Protein AF-H3SMR7-F1 (afdb_monomer)

Solvent-accessible surface area (backbone atoms only — not comparable to full-atom values): 9898 Å² total; per-residue (Å²): 108,68,66,59,52,53,49,53,48,52,74,76,50,45,64,66,58,48,49,61,43,46,57,54,53,49,50,60,27,49,50,46,23,49,76,34,41,33,72,47,29,76,75,45,22,66,63,56,47,70,74,44,54,75,68,56,31,67,68,45,47,66,66,47,67,41,47,44,67,51,49,48,55,50,52,51,54,53,48,53,50,48,46,50,25,38,49,36,28,71,77,69,66,45,43,68,64,34,51,28,51,48,50,49,55,44,56,48,35,56,52,26,52,50,48,16,65,73,68,74,44,89,34,52,30,33,65,41,22,64,72,45,44,44,59,50,42,54,48,43,54,52,44,33,46,74,71,62,76,44,61,78,76,50,56,60,55,34,50,56,49,40,66,62,46,51,61,54,52,51,51,51,50,53,54,52,52,53,54,57,69,58,73,79,111

Nearest PDB structures (foldseek):
  6e9n-assembly2_B  TM=3.191E-01  e=2.925E+00  Escherichia coli
  1i49-assembly1_B  TM=2.244E-01  e=8.988E+00  Homo sapiens

pLDDT: mean 90.14, std 9.61, range [47.88, 98.56]

InterPro domains:
  IPR025671 Protein of unknown function with HXXEE motif [PF13787] (20-139)

Radius of gyration: 17.81 Å; Cα contacts (8 Å, |Δi|>4): 140; chains: 1; bounding box: 51×35×41 Å

Mean predicted aligned error: 5.05 Å

Foldseek 3Di:
DVCVVLVVCCVVQALLNLLVCQLVLLVVLLVLCLVCVQVVLVVCLVVVLVPDDPVVNVLCVLVSNDHSVLSVVLSVVLSVQSVVQSCCCNVPVNNLSNLLSLLVLLVVLVVQVVVCVVRVHRRRSNVSSVVPSNVSSVSSVVNCVVVVSDDPVVNVVSVVVNVVVVSVSSVVSSVVSVVVVVVVD

Organism: NCBI:txid1131935

Sequence (185 aa):
MIDAVTGWIAAHLDAVSVMWLFPIVFMFHDFEEILYVEPWLRRHGDRILGQMSPVARRFAASSLKMTTRDFAGDVFWVFLVVVTATLAAVLFSWYDLYLILLLIFFLHVFTHIGMSVYTRSLAPGVITAVLLVLPYSGYAFFRLFADRVIAPERLLWDGLAAIVLLPAIFLLMSRWRSQFRTAGK

Secondary structure (DSSP, 8-state):
-HHHHHHHHHHHS-HHHHHHHHHHHHHHHHHHHHHHHHHHHHHHHHHHHHHS-HHHHHHHHHHHT--HHHHHHHHHHHHHHHHHHHHHHHHH---HHHHHHHHHHHHHHHHHHHHHHHHTS--TTHHHIIIIIHHHHHHHHHHHHHTTSS-TTHHHHHHHHHHHHHHHHHHHHHHHHHHHHHHT-

Structure (mmCIF, N/CA/C/O backbone):
data_AF-H3SMR7-F1
#
_entry.id   AF-H3SMR7-F1
#
loop_
_atom_site.group_PDB
_atom_site.id
_atom_site.type_symbol
_atom_site.label_atom_id
_atom_site.label_alt_id
_atom_site.label_comp_id
_atom_site.label_asym_id
_atom_site.label_entity_id
_atom_site.label_seq_id
_atom_site.pdbx_PDB_ins_code
_atom_site.Cartn_x
_atom_site.Cartn_y
_atom_site.Cartn_z
_atom_site.occupancy
_atom_site.B_iso_or_equiv
_atom_site.auth_seq_id
_atom_site.auth_comp_id
_atom_site.auth_asym_id
_atom_site.auth_atom_id
_atom_site.pdbx_PDB_model_num
ATOM 1 N N . MET A 1 1 ? 24.223 15.874 -8.521 1.00 56.19 1 MET A N 1
ATOM 2 C CA . MET A 1 1 ? 24.075 15.040 -7.302 1.00 56.19 1 MET A CA 1
ATOM 3 C C . MET A 1 1 ? 22.868 14.113 -7.410 1.00 56.19 1 MET A C 1
ATOM 5 O O . MET A 1 1 ? 23.050 12.918 -7.236 1.00 56.19 1 MET A O 1
ATOM 9 N N . ILE A 1 2 ? 21.680 14.619 -7.774 1.00 59.47 2 ILE A N 1
ATOM 10 C CA . ILE A 1 2 ? 20.477 13.795 -8.018 1.00 59.47 2 ILE A CA 1
ATOM 11 C C . ILE A 1 2 ? 20.704 12.763 -9.140 1.00 59.47 2 ILE A C 1
ATOM 13 O O . ILE A 1 2 ? 20.393 11.593 -8.941 1.00 59.47 2 ILE A O 1
ATOM 17 N N . ASP A 1 3 ? 21.354 13.142 -10.245 1.00 65.38 3 ASP A N 1
ATOM 18 C CA . ASP A 1 3 ? 21.661 12.215 -11.356 1.00 65.38 3 ASP A CA 1
ATOM 19 C C . ASP A 1 3 ? 22.676 11.126 -10.979 1.00 65.38 3 ASP A C 1
ATOM 21 O O . ASP A 1 3 ? 22.610 10.002 -11.464 1.00 65.38 3 ASP A O 1
ATOM 25 N N . ALA A 1 4 ? 23.599 11.433 -10.062 1.00 68.69 4 ALA A N 1
ATOM 26 C CA . ALA A 1 4 ? 24.578 10.464 -9.573 1.00 68.69 4 ALA A CA 1
ATOM 27 C C . ALA A 1 4 ? 23.926 9.429 -8.642 1.00 68.69 4 ALA A C 1
ATOM 29 O O . ALA A 1 4 ? 24.226 8.243 -8.732 1.00 68.69 4 ALA A O 1
ATOM 30 N N . VAL A 1 5 ? 23.006 9.867 -7.774 1.00 65.56 5 VAL A N 1
ATOM 31 C CA . VAL A 1 5 ? 22.268 8.978 -6.863 1.00 65.56 5 VAL A CA 1
ATOM 32 C C . VAL A 1 5 ? 21.261 8.125 -7.633 1.00 65.56 5 VAL A C 1
ATOM 34 O O . VAL A 1 5 ? 21.254 6.908 -7.486 1.00 65.56 5 VAL A O 1
ATOM 37 N N . THR A 1 6 ? 20.444 8.733 -8.496 1.00 70.25 6 THR A N 1
ATOM 38 C CA . THR A 1 6 ? 19.468 7.994 -9.317 1.00 70.25 6 THR A CA 1
ATOM 39 C C . THR A 1 6 ? 20.152 7.050 -10.304 1.00 70.25 6 THR A C 1
ATOM 41 O O . THR A 1 6 ? 19.704 5.915 -10.450 1.00 70.25 6 THR A O 1
ATOM 44 N N . GLY A 1 7 ? 21.279 7.461 -10.897 1.00 73.81 7 GLY A N 1
ATOM 45 C CA . GLY A 1 7 ? 22.110 6.610 -11.747 1.00 73.81 7 GLY A CA 1
ATOM 46 C C . GLY A 1 7 ? 22.729 5.426 -10.999 1.00 73.81 7 GLY A C 1
ATOM 47 O O . GLY A 1 7 ? 22.695 4.307 -11.505 1.00 73.81 7 GLY A O 1
ATOM 48 N N . TRP A 1 8 ? 23.231 5.631 -9.774 1.00 81.69 8 TRP A N 1
ATOM 49 C CA . TRP A 1 8 ? 23.768 4.538 -8.956 1.00 81.69 8 TRP A CA 1
ATOM 50 C C . TRP A 1 8 ? 22.686 3.528 -8.561 1.00 81.69 8 TRP A C 1
ATOM 52 O O . TRP A 1 8 ? 22.905 2.327 -8.707 1.00 81.69 8 TRP A O 1
ATOM 62 N N . ILE A 1 9 ? 21.514 3.993 -8.112 1.00 78.19 9 ILE A N 1
ATOM 63 C CA . ILE A 1 9 ? 20.405 3.099 -7.742 1.00 78.19 9 ILE A CA 1
ATOM 64 C C . ILE A 1 9 ? 19.924 2.338 -8.980 1.00 78.19 9 ILE A C 1
ATOM 66 O O . ILE A 1 9 ? 19.806 1.121 -8.926 1.00 78.19 9 ILE A O 1
ATOM 70 N N . ALA A 1 10 ? 19.724 3.013 -10.117 1.00 75.50 10 ALA A N 1
ATOM 71 C CA . ALA A 1 10 ? 19.322 2.351 -11.359 1.00 75.50 10 ALA A CA 1
ATOM 72 C C . ALA A 1 10 ? 20.332 1.283 -11.813 1.00 75.50 10 ALA A C 1
ATOM 74 O O . ALA A 1 10 ? 19.927 0.233 -12.307 1.00 75.50 10 ALA A O 1
ATOM 75 N N . ALA A 1 11 ? 21.632 1.506 -11.603 1.00 80.50 11 ALA A N 1
ATOM 76 C CA . ALA A 1 11 ? 22.667 0.530 -11.937 1.00 80.50 11 ALA A CA 1
ATOM 77 C C . ALA A 1 11 ? 22.636 -0.740 -11.063 1.00 80.50 11 ALA A C 1
ATOM 79 O O . ALA A 1 11 ? 23.118 -1.778 -11.507 1.00 80.50 11 ALA A O 1
ATOM 80 N N . HIS A 1 12 ? 22.077 -0.675 -9.850 1.00 85.19 12 HIS A N 1
ATOM 81 C CA . HIS A 1 12 ? 22.062 -1.791 -8.890 1.00 85.19 12 HIS A CA 1
ATOM 82 C C . HIS A 1 12 ? 20.659 -2.337 -8.597 1.00 85.19 12 HIS A C 1
ATOM 84 O O . HIS A 1 12 ? 20.526 -3.340 -7.900 1.00 85.19 12 HIS A O 1
ATOM 90 N N . LEU A 1 13 ? 19.616 -1.679 -9.102 1.00 88.62 13 LEU A N 1
ATOM 91 C CA . LEU A 1 13 ? 18.220 -2.011 -8.855 1.00 88.62 13 LEU A CA 1
ATOM 92 C C . LEU A 1 13 ? 17.464 -1.965 -10.190 1.00 88.62 13 LEU A C 1
ATOM 94 O O . LEU A 1 13 ? 16.893 -0.956 -10.611 1.00 88.62 13 LEU A O 1
ATOM 98 N N . ASP A 1 14 ? 17.553 -3.073 -10.918 1.00 89.38 14 ASP A N 1
ATOM 99 C CA . ASP A 1 14 ? 16.896 -3.270 -12.206 1.00 89.38 14 ASP A CA 1
ATOM 100 C C . ASP A 1 14 ? 15.379 -3.484 -12.051 1.00 89.38 14 ASP A C 1
ATOM 102 O O . ASP A 1 14 ? 14.874 -3.734 -10.954 1.00 89.38 14 ASP A O 1
ATOM 106 N N . ALA A 1 15 ? 14.639 -3.392 -13.158 1.00 90.62 15 ALA A N 1
ATOM 107 C CA . ALA A 1 15 ? 13.184 -3.516 -13.154 1.00 90.62 15 ALA A CA 1
ATOM 108 C C . ALA A 1 15 ? 12.670 -4.827 -12.528 1.00 90.62 15 ALA A C 1
ATOM 110 O O . ALA A 1 15 ? 11.659 -4.798 -11.829 1.00 90.62 15 ALA A O 1
ATOM 111 N N . VAL A 1 16 ? 13.355 -5.961 -12.718 1.00 94.50 16 VAL A N 1
ATOM 112 C CA . VAL A 1 16 ? 12.928 -7.244 -12.136 1.00 94.50 16 VAL A CA 1
ATOM 113 C C . VAL A 1 16 ? 13.106 -7.221 -10.620 1.00 94.50 16 VAL A C 1
ATOM 115 O O . VAL A 1 16 ? 12.194 -7.609 -9.887 1.00 94.50 16 VAL A O 1
ATOM 118 N N . SER A 1 17 ? 14.236 -6.702 -10.136 1.00 95.19 17 SER A N 1
ATOM 119 C CA . SER A 1 17 ? 14.474 -6.508 -8.701 1.00 95.19 17 SER A CA 1
ATOM 120 C C . SER A 1 17 ? 13.431 -5.577 -8.069 1.00 95.19 17 SER A C 1
ATOM 122 O O . SER A 1 17 ? 12.894 -5.882 -7.003 1.00 95.19 17 SER A O 1
ATOM 124 N N . VAL A 1 18 ? 13.070 -4.477 -8.744 1.00 95.62 18 VAL A N 1
ATOM 125 C CA . VAL A 1 18 ? 11.985 -3.579 -8.302 1.00 95.62 18 VAL A CA 1
ATOM 126 C C . VAL A 1 18 ? 10.646 -4.312 -8.211 1.00 95.62 18 VAL A C 1
ATOM 128 O O . VAL A 1 18 ? 9.900 -4.101 -7.249 1.00 95.62 18 VAL A O 1
ATOM 131 N N . MET A 1 19 ? 10.319 -5.151 -9.199 1.00 97.00 19 MET A N 1
ATOM 132 C CA . MET A 1 19 ? 9.063 -5.903 -9.202 1.00 97.00 19 MET A CA 1
ATOM 133 C C . MET A 1 19 ? 8.976 -6.829 -7.989 1.00 97.00 19 MET A C 1
ATOM 135 O O . MET A 1 19 ? 7.962 -6.829 -7.293 1.00 97.00 19 MET A O 1
ATOM 139 N N . TRP A 1 20 ? 10.063 -7.533 -7.668 1.00 98.00 20 TRP A N 1
ATOM 140 C CA . TRP A 1 20 ? 10.136 -8.401 -6.491 1.00 98.00 20 TRP A CA 1
ATOM 141 C C . TRP A 1 20 ? 10.115 -7.664 -5.154 1.00 98.00 20 TRP A C 1
ATOM 143 O O . TRP A 1 20 ? 9.663 -8.228 -4.157 1.00 98.00 20 TRP A O 1
ATOM 153 N N . LEU A 1 21 ? 10.540 -6.401 -5.111 1.00 97.88 21 LEU A N 1
ATOM 154 C CA . LEU A 1 21 ? 10.393 -5.581 -3.910 1.00 97.88 21 LEU A CA 1
ATOM 155 C C . LEU A 1 21 ? 8.927 -5.278 -3.575 1.00 97.88 21 LEU A C 1
ATOM 157 O O . LEU A 1 21 ? 8.647 -4.987 -2.414 1.00 97.88 21 LEU A O 1
ATOM 161 N N . PHE A 1 22 ? 7.987 -5.393 -4.524 1.00 98.44 22 PHE A N 1
ATOM 162 C CA . PHE A 1 22 ? 6.575 -5.089 -4.270 1.00 98.44 22 PHE A CA 1
ATOM 163 C C . PHE A 1 22 ? 5.985 -5.935 -3.133 1.00 98.44 22 PHE A C 1
ATOM 165 O O . PHE A 1 22 ? 5.591 -5.353 -2.120 1.00 98.44 22 PHE A O 1
ATOM 172 N N . PRO A 1 23 ? 5.962 -7.283 -3.214 1.00 98.50 23 PRO A N 1
ATOM 173 C CA . PRO A 1 23 ? 5.438 -8.108 -2.128 1.00 98.50 23 PRO A CA 1
ATOM 174 C C . PRO A 1 23 ? 6.187 -7.898 -0.802 1.00 98.50 23 PRO A C 1
ATOM 176 O O . PRO A 1 23 ? 5.582 -7.998 0.262 1.00 98.50 23 PRO A O 1
ATOM 179 N N . ILE A 1 24 ? 7.484 -7.578 -0.844 1.00 98.50 24 ILE A N 1
ATOM 180 C CA . ILE A 1 24 ? 8.289 -7.347 0.363 1.00 98.50 24 ILE A CA 1
ATOM 181 C C . ILE A 1 24 ? 7.837 -6.062 1.068 1.00 98.50 24 ILE A C 1
ATOM 183 O O . ILE A 1 24 ? 7.515 -6.091 2.255 1.00 98.50 24 ILE A O 1
ATOM 187 N N . VAL A 1 25 ? 7.783 -4.942 0.341 1.00 98.44 25 VAL A N 1
ATOM 188 C CA . VAL A 1 25 ? 7.367 -3.640 0.887 1.00 98.44 25 VAL A CA 1
ATOM 189 C C . VAL A 1 25 ? 5.905 -3.672 1.321 1.00 98.44 25 VAL A C 1
ATOM 191 O O . VAL A 1 25 ? 5.589 -3.145 2.386 1.00 98.44 25 VAL A O 1
ATOM 194 N N . PHE A 1 26 ? 5.044 -4.336 0.543 1.00 98.56 26 PHE A N 1
ATOM 195 C CA . PHE A 1 26 ? 3.656 -4.607 0.913 1.00 98.56 26 PHE A CA 1
ATOM 196 C C . PHE A 1 26 ? 3.582 -5.261 2.294 1.00 98.56 26 PHE A C 1
ATOM 198 O O . PHE A 1 26 ? 2.969 -4.719 3.203 1.00 98.56 26 PHE A O 1
ATOM 205 N N . MET A 1 27 ? 4.300 -6.367 2.509 1.00 98.19 27 MET A N 1
ATOM 206 C CA . MET A 1 27 ? 4.201 -7.089 3.775 1.00 98.19 27 MET A CA 1
ATOM 207 C C . MET A 1 27 ? 4.728 -6.283 4.973 1.00 98.19 27 MET A C 1
ATOM 209 O O . MET A 1 27 ? 4.136 -6.328 6.046 1.00 98.19 27 MET A O 1
ATOM 213 N N . PHE A 1 28 ? 5.808 -5.508 4.813 1.00 98.12 28 PHE A N 1
ATOM 214 C CA . PHE A 1 28 ? 6.289 -4.630 5.889 1.00 98.12 28 PHE A CA 1
ATOM 215 C C . PHE A 1 28 ? 5.283 -3.537 6.262 1.00 98.12 28 PHE A C 1
ATOM 217 O O . PHE A 1 28 ? 5.148 -3.218 7.445 1.00 98.12 28 PHE A O 1
ATOM 224 N N . HIS A 1 29 ? 4.592 -2.970 5.274 1.00 98.31 29 HIS A N 1
ATOM 225 C CA . HIS A 1 29 ? 3.543 -1.986 5.504 1.00 98.31 29 HIS A CA 1
ATOM 226 C C . HIS A 1 29 ? 2.340 -2.607 6.222 1.00 98.31 29 HIS A C 1
ATOM 228 O O . HIS A 1 29 ? 1.960 -2.156 7.305 1.00 98.31 29 HIS A O 1
ATOM 234 N N . ASP A 1 30 ? 1.809 -3.703 5.683 1.00 97.81 30 ASP A N 1
ATOM 235 C CA . ASP A 1 30 ? 0.643 -4.375 6.245 1.00 97.81 30 ASP A CA 1
ATOM 236 C C . ASP A 1 30 ? 0.937 -4.995 7.622 1.00 97.81 30 ASP A C 1
ATOM 238 O O . ASP A 1 30 ? 0.036 -5.102 8.452 1.00 97.81 30 ASP A O 1
ATOM 242 N N . PHE A 1 31 ? 2.190 -5.347 7.943 1.00 97.62 31 PHE A N 1
ATOM 243 C CA . PHE A 1 31 ? 2.565 -5.725 9.310 1.00 97.62 31 PHE A CA 1
ATOM 244 C C . PHE A 1 31 ? 2.352 -4.588 10.312 1.00 97.62 31 PHE A C 1
ATOM 246 O O . PHE A 1 31 ? 1.832 -4.841 11.400 1.00 97.62 31 PHE A O 1
ATOM 253 N N . GLU A 1 32 ? 2.712 -3.346 9.971 1.00 97.44 32 GLU A N 1
ATOM 254 C CA . GLU A 1 32 ? 2.386 -2.195 10.821 1.00 97.44 32 GLU A CA 1
ATOM 255 C C . GLU A 1 32 ? 0.865 -2.086 10.996 1.00 97.44 32 GLU A C 1
ATOM 257 O O . GLU A 1 32 ? 0.375 -1.939 12.118 1.00 97.44 32 GLU A O 1
ATOM 262 N N . GLU A 1 33 ? 0.099 -2.208 9.912 1.00 97.19 33 GLU A N 1
ATOM 263 C CA . GLU A 1 33 ? -1.359 -2.138 9.986 1.00 97.19 33 GLU A CA 1
ATOM 264 C C . GLU A 1 33 ? -1.958 -3.253 10.855 1.00 97.19 33 GLU A C 1
ATOM 266 O O . GLU A 1 33 ? -2.741 -2.954 11.755 1.00 97.19 33 GLU A O 1
ATOM 271 N N . ILE A 1 34 ? -1.552 -4.516 10.672 1.00 97.38 34 ILE A N 1
ATOM 272 C CA . ILE A 1 34 ? -2.029 -5.674 11.451 1.00 97.38 34 ILE A CA 1
ATOM 273 C C . ILE A 1 34 ? -1.866 -5.426 12.956 1.00 97.38 34 ILE A C 1
ATOM 275 O O . ILE A 1 34 ? -2.773 -5.733 13.739 1.00 97.38 34 ILE A O 1
ATOM 279 N N . LEU A 1 35 ? -0.734 -4.846 13.364 1.00 96.88 35 LEU A N 1
ATOM 280 C CA . LEU A 1 35 ? -0.433 -4.572 14.768 1.00 96.88 35 LEU A CA 1
ATOM 281 C C . LEU A 1 35 ? -1.326 -3.479 15.371 1.00 96.88 35 LEU A C 1
ATOM 283 O O . LEU A 1 35 ? -1.653 -3.542 16.559 1.00 96.88 35 LEU A O 1
ATOM 287 N N . TYR A 1 36 ? -1.730 -2.478 14.583 1.00 96.69 36 TYR A N 1
ATOM 288 C CA . TYR A 1 36 ? -2.358 -1.262 15.114 1.00 96.69 36 TYR A CA 1
ATOM 289 C C . TYR A 1 36 ? -3.813 -1.033 14.687 1.00 96.69 36 TYR A C 1
ATOM 291 O O . TYR A 1 36 ? -4.495 -0.215 15.316 1.00 96.69 36 TYR A O 1
ATOM 299 N N . VAL A 1 37 ? -4.322 -1.751 13.682 1.00 96.44 37 VAL A N 1
ATOM 300 C CA . VAL A 1 37 ? -5.642 -1.507 13.080 1.00 96.44 37 VAL A CA 1
ATOM 301 C C . VAL A 1 37 ? -6.782 -1.642 14.082 1.00 96.44 37 VAL A C 1
ATOM 303 O O . VAL A 1 37 ? -7.554 -0.700 14.259 1.00 96.44 37 VAL A O 1
ATOM 306 N N . GLU A 1 38 ? -6.867 -2.750 14.817 1.00 96.31 38 GLU A N 1
ATOM 307 C CA . GLU A 1 38 ? -7.976 -2.986 15.744 1.00 96.31 38 GLU A CA 1
ATOM 308 C C . GLU A 1 38 ? -7.981 -1.989 16.922 1.00 96.31 38 GLU A C 1
ATOM 310 O O . GLU A 1 38 ? -9.009 -1.336 17.145 1.00 96.31 38 GLU A O 1
ATOM 315 N N . PRO A 1 39 ? -6.866 -1.764 17.654 1.00 96.12 39 PRO A N 1
ATOM 316 C CA . PRO A 1 39 ? -6.829 -0.753 18.711 1.00 96.12 39 PRO A CA 1
ATOM 317 C C . PRO A 1 39 ? -7.133 0.664 18.218 1.00 96.12 39 PRO A C 1
ATOM 319 O O . PRO A 1 39 ? -7.652 1.489 18.978 1.00 96.12 39 PRO A O 1
ATOM 322 N N . TRP A 1 40 ? -6.773 0.989 16.976 1.00 97.00 40 TRP A N 1
ATOM 323 C CA . TRP A 1 40 ? -7.057 2.294 16.393 1.00 97.00 40 TRP A CA 1
ATOM 324 C C . TRP A 1 40 ? -8.533 2.437 16.009 1.00 97.00 40 TRP A C 1
ATOM 326 O O . TRP A 1 40 ? -9.149 3.456 16.340 1.00 97.00 40 TRP A O 1
ATOM 336 N N . LEU A 1 41 ? -9.125 1.406 15.400 1.00 96.31 41 LEU A N 1
ATOM 337 C CA . LEU A 1 41 ? -10.544 1.368 15.044 1.00 96.31 41 LEU A CA 1
ATOM 338 C C . LEU A 1 41 ? -11.444 1.430 16.275 1.00 96.31 41 LEU A C 1
ATOM 340 O O . LEU A 1 41 ? -12.421 2.171 16.271 1.00 96.31 41 LEU A O 1
ATOM 344 N N . ARG A 1 42 ? -11.082 0.761 17.373 1.00 95.69 42 ARG A N 1
ATOM 345 C CA . ARG A 1 42 ? -11.821 0.878 18.642 1.00 95.69 42 ARG A CA 1
ATOM 346 C C . ARG A 1 42 ? -11.855 2.305 19.194 1.00 95.69 42 ARG A C 1
ATOM 348 O O . ARG A 1 42 ? -12.804 2.665 19.879 1.00 95.69 42 ARG A O 1
ATOM 355 N N . ARG A 1 43 ? -10.831 3.117 18.910 1.00 95.12 43 ARG A N 1
ATOM 356 C CA . ARG A 1 43 ? -10.734 4.510 19.380 1.00 95.12 43 ARG A CA 1
ATOM 357 C C . ARG A 1 43 ? -11.416 5.512 18.451 1.00 95.12 43 ARG A C 1
ATOM 359 O O . ARG A 1 43 ? -11.963 6.500 18.931 1.00 95.12 43 ARG A O 1
ATOM 366 N N . HIS A 1 44 ? -11.377 5.287 17.138 1.00 94.94 44 HIS A N 1
ATOM 367 C CA . HIS A 1 44 ? -11.797 6.290 16.149 1.00 94.94 44 HIS A CA 1
ATOM 368 C C . HIS A 1 44 ? -12.970 5.847 15.263 1.00 94.94 44 HIS A C 1
ATOM 370 O O . HIS A 1 44 ? -13.663 6.702 14.710 1.00 94.94 44 HIS A O 1
ATOM 376 N N . GLY A 1 45 ? -13.208 4.541 15.128 1.00 93.06 45 GLY A N 1
ATOM 377 C CA . GLY A 1 45 ? -14.134 3.944 14.164 1.00 93.06 45 GLY A CA 1
ATOM 378 C C . GLY A 1 45 ? -15.579 4.398 14.343 1.00 93.06 45 GLY A C 1
ATOM 379 O O . GLY A 1 45 ? -16.207 4.809 13.369 1.00 93.06 45 GLY A O 1
ATOM 380 N N . ASP A 1 46 ? -16.092 4.420 15.576 1.00 93.12 46 ASP A N 1
ATOM 381 C CA . ASP A 1 46 ? -17.469 4.865 15.838 1.00 93.12 46 ASP A CA 1
ATOM 382 C C . ASP A 1 46 ? -17.663 6.361 15.556 1.00 93.12 46 ASP A C 1
ATOM 384 O O . ASP A 1 46 ? -18.697 6.754 15.012 1.00 93.12 46 ASP A O 1
ATOM 388 N N . ARG A 1 47 ? -16.649 7.196 15.833 1.00 93.00 47 ARG A N 1
ATOM 389 C CA . ARG A 1 47 ? -16.676 8.622 15.469 1.00 93.00 47 ARG A CA 1
ATOM 390 C C . ARG A 1 47 ? -16.737 8.797 13.952 1.00 93.00 47 ARG A C 1
ATOM 392 O O . ARG A 1 47 ? -17.575 9.552 13.468 1.00 93.00 47 ARG A O 1
ATOM 399 N N . ILE A 1 48 ? -15.885 8.076 13.218 1.00 92.56 48 ILE A N 1
ATOM 400 C CA . ILE A 1 48 ? -15.851 8.110 11.750 1.00 92.56 48 ILE A CA 1
ATOM 401 C C . ILE A 1 48 ? -17.203 7.664 11.180 1.00 92.56 48 ILE A C 1
ATOM 403 O O . ILE A 1 48 ? -17.798 8.382 10.379 1.00 92.56 48 ILE A O 1
ATOM 407 N N . LEU A 1 49 ? -17.739 6.526 11.638 1.00 91.69 49 LEU A N 1
ATOM 408 C CA . LEU A 1 49 ? -19.054 6.035 11.215 1.00 91.69 49 LEU A CA 1
ATOM 409 C C . LEU A 1 49 ? -20.159 7.052 11.514 1.00 91.69 49 LEU A C 1
ATOM 411 O O . LEU A 1 49 ? -21.037 7.262 10.675 1.00 91.69 49 LEU A O 1
ATOM 415 N N . GLY A 1 50 ? -20.096 7.693 12.685 1.00 91.25 50 GLY A N 1
ATOM 416 C CA . GLY A 1 50 ? -21.013 8.732 13.150 1.00 91.25 50 GLY A CA 1
ATOM 417 C C . GLY A 1 50 ? -21.213 9.876 12.155 1.00 91.25 50 GLY A C 1
ATOM 418 O O . GLY A 1 50 ? -22.322 10.390 12.041 1.00 91.25 50 GLY A O 1
ATOM 419 N N . GLN A 1 51 ? -20.171 10.212 11.394 1.00 91.94 51 GLN A N 1
ATOM 420 C CA . GLN A 1 51 ? -20.125 11.356 10.478 1.00 91.94 51 GLN A CA 1
ATOM 421 C C . GLN A 1 51 ? -20.427 10.981 9.015 1.00 91.94 51 GLN A C 1
ATOM 423 O O . GLN A 1 51 ? -20.532 11.857 8.160 1.00 91.94 51 GLN A O 1
ATOM 428 N N . MET A 1 52 ? -20.587 9.689 8.714 1.00 92.12 52 MET A N 1
ATOM 429 C CA . MET A 1 52 ? -20.901 9.192 7.371 1.00 92.12 52 MET A CA 1
ATOM 430 C C . MET A 1 52 ? -22.405 9.215 7.070 1.00 92.12 52 MET A C 1
ATOM 432 O O . MET A 1 52 ? -23.233 8.962 7.950 1.00 92.12 52 MET A O 1
ATOM 436 N N . SER A 1 53 ? -22.754 9.414 5.791 1.00 91.75 53 SER A N 1
ATOM 437 C CA . SER A 1 53 ? -24.124 9.228 5.291 1.00 91.75 53 SER A CA 1
ATOM 438 C C . SER A 1 53 ? -24.600 7.777 5.490 1.00 91.75 53 SER A C 1
ATOM 440 O O . SER A 1 53 ? -23.766 6.870 5.570 1.00 91.75 53 SER A O 1
ATOM 442 N N . PRO A 1 54 ? -25.919 7.499 5.533 1.00 89.88 54 PRO A N 1
ATOM 443 C CA . PRO A 1 54 ? -26.428 6.139 5.745 1.00 89.88 54 PRO A CA 1
ATOM 444 C C . PRO A 1 54 ? -25.896 5.121 4.728 1.00 89.88 54 PRO A C 1
ATOM 446 O O . PRO A 1 54 ? -25.557 3.994 5.090 1.00 89.88 54 PRO A O 1
ATOM 449 N N . VAL A 1 55 ? -25.770 5.542 3.465 1.00 87.62 55 VAL A N 1
ATOM 450 C CA . VAL A 1 55 ? -25.212 4.715 2.390 1.00 87.62 55 VAL A CA 1
ATOM 451 C C . VAL A 1 55 ? -23.741 4.417 2.671 1.00 87.62 55 VAL A C 1
ATOM 453 O O . VAL A 1 55 ? -23.373 3.250 2.771 1.00 87.62 55 VAL A O 1
ATOM 456 N N . ALA A 1 56 ? -22.917 5.445 2.893 1.00 86.31 56 ALA A N 1
ATOM 457 C CA . ALA A 1 56 ? -21.490 5.274 3.172 1.00 86.31 56 ALA A CA 1
ATOM 458 C C . ALA A 1 56 ? -21.245 4.429 4.431 1.00 86.31 56 ALA A C 1
ATOM 460 O O . ALA A 1 56 ? -20.395 3.541 4.429 1.00 86.31 56 ALA A O 1
ATOM 461 N N . ARG A 1 57 ? -22.050 4.630 5.481 1.00 87.69 57 ARG A N 1
ATOM 462 C CA . ARG A 1 57 ? -21.985 3.848 6.718 1.00 87.69 57 ARG A CA 1
ATOM 463 C C . ARG A 1 57 ? -22.250 2.366 6.464 1.00 87.69 57 ARG A C 1
ATOM 465 O O . ARG A 1 57 ? -21.543 1.532 7.021 1.00 87.69 57 ARG A O 1
ATOM 472 N N . ARG A 1 58 ? -23.233 2.024 5.624 1.00 84.69 58 ARG A N 1
ATOM 473 C CA . ARG A 1 58 ? -23.547 0.626 5.285 1.00 84.69 58 ARG A CA 1
ATOM 474 C C . ARG A 1 58 ? -22.376 -0.071 4.595 1.00 84.69 58 ARG A C 1
ATOM 476 O O . ARG A 1 58 ? -22.121 -1.232 4.896 1.00 84.69 58 ARG A O 1
ATOM 483 N N . PHE A 1 59 ? -21.661 0.634 3.719 1.00 82.69 59 PHE A N 1
ATOM 484 C CA . PHE A 1 59 ? -20.462 0.102 3.072 1.00 82.69 59 PHE A CA 1
ATOM 485 C C . PHE A 1 59 ? -19.280 0.014 4.046 1.00 82.69 59 PHE A C 1
ATOM 487 O O . PHE A 1 59 ? -18.651 -1.031 4.152 1.00 82.69 59 PHE A O 1
ATOM 494 N N . ALA A 1 60 ? -18.998 1.071 4.808 1.00 86.69 60 ALA A N 1
ATOM 495 C CA . ALA A 1 60 ? -17.796 1.157 5.636 1.00 86.69 60 ALA A CA 1
ATOM 496 C C . ALA A 1 60 ? -17.873 0.380 6.964 1.00 86.69 60 ALA A C 1
ATOM 498 O O . ALA A 1 60 ? -16.834 0.079 7.552 1.00 86.69 60 ALA A O 1
ATOM 499 N N . ALA A 1 61 ? -19.071 0.043 7.460 1.00 86.62 61 ALA A N 1
ATOM 500 C CA . ALA A 1 61 ? -19.257 -0.538 8.794 1.00 86.62 61 ALA A CA 1
ATOM 501 C C . ALA A 1 61 ? -18.494 -1.849 9.020 1.00 86.62 61 ALA A C 1
ATOM 503 O O . ALA A 1 61 ? -17.941 -2.036 10.103 1.00 86.62 61 ALA A O 1
ATOM 504 N N . SER A 1 62 ? -18.432 -2.744 8.026 1.00 86.44 62 SER A N 1
ATOM 505 C CA . SER A 1 62 ? -17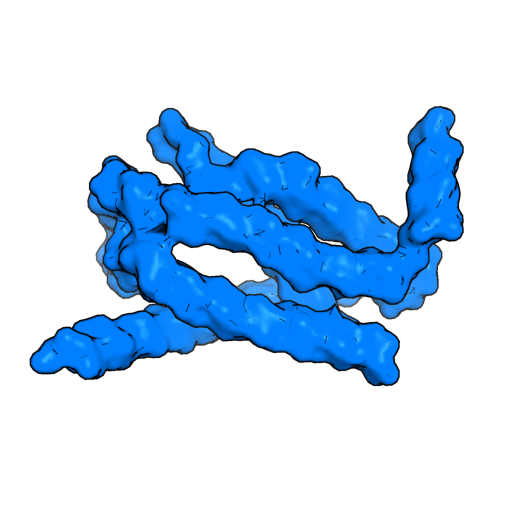.684 -4.002 8.165 1.00 86.44 62 SER A CA 1
ATOM 506 C C . SER A 1 62 ? -16.181 -3.774 8.308 1.00 86.44 62 SER A C 1
ATOM 508 O O . SER A 1 62 ? -15.501 -4.589 8.922 1.00 86.44 62 SER A O 1
ATOM 510 N N . SER A 1 63 ? -15.666 -2.681 7.743 1.00 87.81 63 SER A N 1
ATOM 511 C CA . SER A 1 63 ? -14.248 -2.330 7.805 1.00 87.81 63 SER A CA 1
ATOM 512 C C . SER A 1 63 ? -13.915 -1.525 9.052 1.00 87.81 63 SER A C 1
ATOM 514 O O . SER A 1 63 ? -12.941 -1.822 9.727 1.00 87.81 63 SER A O 1
ATOM 516 N N . LEU A 1 64 ? -14.763 -0.574 9.443 1.00 90.75 64 LEU A N 1
ATOM 517 C CA . LEU A 1 64 ? -14.517 0.250 10.631 1.00 90.75 64 LEU A CA 1
ATOM 518 C C . LEU A 1 64 ? -14.777 -0.477 11.963 1.00 90.75 64 LEU A C 1
ATOM 520 O O . LEU A 1 64 ? -14.510 0.081 13.024 1.00 90.75 64 LEU A O 1
ATOM 524 N N . LYS A 1 65 ? -15.281 -1.716 11.914 1.00 90.06 65 LYS A N 1
ATOM 525 C CA . LYS A 1 65 ? -15.498 -2.600 13.073 1.00 90.06 65 LYS A CA 1
ATOM 526 C C . LYS A 1 65 ? -14.781 -3.946 12.933 1.00 90.06 65 LYS A C 1
ATOM 528 O O . LYS A 1 65 ? -15.256 -4.948 13.478 1.00 90.06 65 LYS A O 1
ATOM 533 N N . MET A 1 66 ? -13.717 -3.990 12.136 1.00 91.25 66 MET A N 1
ATOM 534 C CA . MET A 1 66 ? -12.952 -5.213 11.920 1.00 91.25 66 MET A CA 1
ATOM 535 C C . MET A 1 66 ? -12.017 -5.501 13.098 1.00 91.25 66 MET A C 1
ATOM 537 O O . MET A 1 66 ? -11.550 -4.585 13.777 1.00 91.25 66 MET A O 1
ATOM 541 N N . THR A 1 67 ? -11.755 -6.783 13.322 1.00 93.75 67 THR A N 1
ATOM 542 C CA . THR A 1 67 ? -10.717 -7.259 14.245 1.00 93.75 67 THR A CA 1
ATOM 543 C C . THR A 1 67 ? -9.375 -7.404 13.524 1.00 93.75 67 THR A C 1
ATOM 545 O O . THR A 1 67 ? -9.334 -7.452 12.294 1.00 93.75 67 THR A O 1
ATOM 548 N N . THR A 1 68 ? -8.275 -7.557 14.263 1.00 94.44 68 THR A N 1
ATOM 549 C CA . THR A 1 68 ? -6.962 -7.893 13.692 1.00 94.44 68 THR A CA 1
ATOM 550 C C . THR A 1 68 ? -7.029 -9.196 12.896 1.00 94.44 68 THR A C 1
ATOM 552 O O . THR A 1 68 ? -6.386 -9.311 11.859 1.00 94.44 68 THR A O 1
ATOM 555 N N . ARG A 1 69 ? -7.850 -10.166 13.324 1.00 92.50 69 ARG A N 1
ATOM 556 C CA . ARG A 1 69 ? -8.062 -11.415 12.577 1.00 92.50 69 ARG A CA 1
ATOM 557 C C . ARG A 1 69 ? -8.754 -11.178 11.237 1.00 92.50 69 ARG A C 1
ATOM 559 O O . ARG A 1 69 ? -8.333 -11.756 10.241 1.00 92.50 69 ARG A O 1
ATOM 566 N N . ASP A 1 70 ? -9.812 -10.367 11.226 1.00 92.44 70 ASP A N 1
ATOM 567 C CA . ASP A 1 70 ? -10.516 -10.018 9.988 1.00 92.44 70 ASP A CA 1
ATOM 568 C C . ASP A 1 70 ? -9.554 -9.326 9.012 1.00 92.44 70 ASP A C 1
ATOM 570 O O . ASP A 1 70 ? -9.457 -9.735 7.858 1.00 92.44 70 ASP A O 1
ATOM 574 N N . PHE A 1 71 ? -8.796 -8.341 9.508 1.00 94.50 71 PHE A N 1
ATOM 575 C CA . PHE A 1 71 ? -7.816 -7.602 8.716 1.00 94.50 71 PHE A CA 1
ATOM 576 C C . PHE A 1 71 ? -6.707 -8.508 8.175 1.00 94.50 71 PHE A C 1
ATOM 578 O O . PHE A 1 71 ? -6.457 -8.518 6.977 1.00 94.50 71 PHE A O 1
ATOM 585 N N . ALA A 1 72 ? -6.087 -9.337 9.019 1.00 94.88 72 ALA A N 1
ATOM 586 C CA . ALA A 1 72 ? -5.039 -10.265 8.590 1.00 94.88 72 ALA A CA 1
ATOM 587 C C . ALA A 1 72 ? -5.532 -11.248 7.511 1.00 94.88 72 ALA A C 1
ATOM 589 O O . ALA A 1 72 ? -4.773 -11.622 6.618 1.00 94.88 72 ALA A O 1
ATOM 590 N N . GLY A 1 73 ? -6.807 -11.648 7.565 1.00 93.06 73 GLY A N 1
ATOM 591 C CA . GLY A 1 73 ? -7.435 -12.447 6.514 1.00 93.06 73 GLY A CA 1
ATOM 592 C C . GLY A 1 73 ? -7.549 -11.708 5.178 1.00 93.06 73 GLY A C 1
ATOM 593 O O . GLY A 1 73 ? -7.346 -12.318 4.130 1.00 93.06 73 GLY A O 1
ATOM 594 N N . ASP A 1 74 ? -7.840 -10.408 5.197 1.00 93.25 74 ASP A N 1
ATOM 595 C CA . ASP A 1 74 ? -7.837 -9.585 3.985 1.00 93.25 74 ASP A CA 1
ATOM 596 C C . ASP A 1 74 ? -6.426 -9.417 3.423 1.00 93.25 74 ASP A C 1
ATOM 598 O O . ASP A 1 74 ? -6.222 -9.643 2.229 1.00 93.25 74 ASP A O 1
ATOM 602 N N . VAL A 1 75 ? -5.456 -9.087 4.287 1.00 95.25 75 VAL A N 1
ATOM 603 C CA . VAL A 1 75 ? -4.036 -8.951 3.923 1.00 95.25 75 VAL A CA 1
ATOM 604 C C . VAL A 1 75 ? -3.538 -10.226 3.254 1.00 95.25 75 VAL A C 1
ATOM 606 O O . VAL A 1 75 ? -2.902 -10.158 2.208 1.00 95.25 75 VAL A O 1
ATOM 609 N N . PHE A 1 76 ? -3.879 -11.399 3.796 1.00 95.44 76 PHE A N 1
ATOM 610 C CA . PHE A 1 76 ? -3.511 -12.686 3.204 1.00 95.44 76 PHE A CA 1
ATOM 611 C C . PHE A 1 76 ?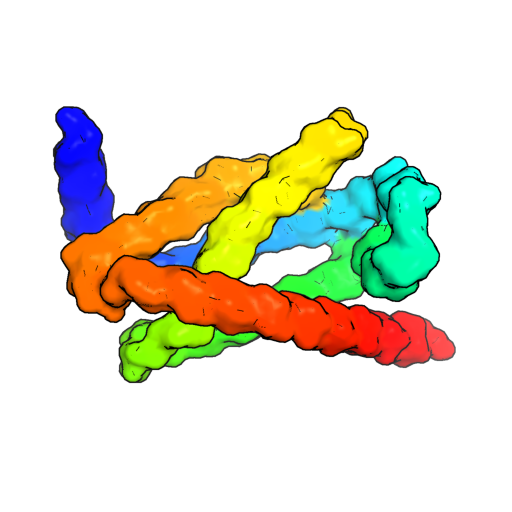 -3.974 -12.816 1.744 1.00 95.44 76 PHE A C 1
ATOM 613 O O . PHE A 1 76 ? -3.184 -13.186 0.872 1.00 95.44 76 PHE A O 1
ATOM 620 N N . TRP A 1 77 ? -5.238 -12.493 1.457 1.00 93.75 77 TRP A N 1
ATOM 621 C CA . TRP A 1 77 ? -5.774 -12.603 0.101 1.00 93.75 77 TRP A CA 1
ATOM 622 C C . TRP A 1 77 ? -5.179 -11.569 -0.851 1.00 93.75 77 TRP A C 1
ATOM 624 O O . TRP A 1 77 ? -4.840 -11.918 -1.982 1.00 93.75 77 TRP A O 1
ATOM 634 N N . VAL A 1 78 ? -5.015 -10.319 -0.408 1.00 94.31 78 VAL A N 1
ATOM 635 C CA . VAL A 1 78 ? -4.368 -9.280 -1.228 1.00 94.31 78 VAL A CA 1
ATOM 636 C C . VAL A 1 78 ? -2.929 -9.668 -1.520 1.00 94.31 78 VAL A C 1
ATOM 638 O O . VAL A 1 78 ? -2.504 -9.600 -2.670 1.00 94.31 78 VAL A O 1
ATOM 641 N N . PHE A 1 79 ? -2.201 -10.154 -0.518 1.00 97.19 79 PHE A N 1
ATOM 642 C CA . PHE A 1 79 ? -0.823 -10.588 -0.681 1.00 97.19 79 PHE A CA 1
ATOM 643 C C . PHE A 1 79 ? -0.694 -11.727 -1.693 1.00 97.19 79 PHE A C 1
ATOM 645 O O . PHE A 1 79 ? 0.183 -11.684 -2.553 1.00 97.19 79 PHE A O 1
ATOM 652 N N . LEU A 1 80 ? -1.596 -12.715 -1.658 1.00 96.94 80 LEU A N 1
ATOM 653 C CA . LEU A 1 80 ? -1.613 -13.794 -2.647 1.00 96.94 80 LEU A CA 1
ATOM 654 C C . LEU A 1 80 ? -1.786 -13.250 -4.075 1.00 96.94 80 LEU A C 1
ATOM 656 O O . LEU A 1 80 ? -1.099 -13.695 -4.998 1.00 96.94 80 LEU A O 1
ATOM 660 N N . VAL A 1 81 ? -2.668 -12.265 -4.255 1.00 96.69 81 VAL A N 1
ATOM 661 C CA . VAL A 1 81 ? -2.880 -11.598 -5.547 1.00 96.69 81 VAL A CA 1
ATOM 662 C C . VAL A 1 81 ? -1.643 -10.792 -5.962 1.00 96.69 81 VAL A C 1
ATOM 664 O O . VAL A 1 81 ? -1.218 -10.908 -7.108 1.00 96.69 81 VAL A O 1
ATOM 667 N N . VAL A 1 82 ? -1.015 -10.050 -5.044 1.00 98.06 82 VAL A N 1
ATOM 668 C CA . VAL A 1 82 ? 0.226 -9.290 -5.288 1.00 98.06 82 VAL A CA 1
ATOM 669 C C . VAL A 1 82 ? 1.368 -10.211 -5.717 1.00 98.06 82 VAL A C 1
ATOM 671 O O . VAL A 1 82 ? 2.030 -9.942 -6.721 1.00 98.06 82 VAL A O 1
ATOM 674 N N . VAL A 1 83 ? 1.584 -11.326 -5.015 1.00 98.50 83 VAL A N 1
ATOM 675 C CA . VAL A 1 83 ? 2.615 -12.315 -5.369 1.00 98.50 83 VAL A CA 1
ATOM 676 C C . VAL A 1 83 ? 2.323 -12.934 -6.735 1.00 98.50 83 VAL A C 1
ATOM 678 O O . VAL A 1 83 ? 3.223 -13.029 -7.566 1.00 98.50 83 VAL A O 1
ATOM 681 N N . THR A 1 84 ? 1.068 -13.299 -7.006 1.00 98.31 84 THR A N 1
ATOM 682 C CA . THR A 1 84 ? 0.664 -13.879 -8.298 1.00 98.31 84 THR A CA 1
ATOM 683 C C . THR A 1 84 ? 0.872 -12.895 -9.448 1.00 98.31 84 THR A C 1
ATOM 685 O O . THR A 1 84 ? 1.426 -13.262 -10.481 1.00 98.31 84 THR A O 1
ATOM 688 N N . ALA A 1 85 ? 0.482 -11.632 -9.265 1.00 98.00 85 ALA A N 1
ATOM 689 C CA . ALA A 1 85 ? 0.691 -10.578 -10.251 1.00 98.00 85 ALA A CA 1
ATOM 690 C C . ALA A 1 85 ? 2.183 -10.305 -10.487 1.00 98.00 85 ALA A C 1
ATOM 692 O O . ALA A 1 85 ? 2.604 -10.134 -11.627 1.00 98.00 85 ALA A O 1
ATOM 693 N N . THR A 1 86 ? 2.993 -10.329 -9.425 1.00 98.44 86 THR A N 1
ATOM 694 C CA . THR A 1 86 ? 4.454 -10.175 -9.513 1.00 98.44 86 THR A CA 1
ATOM 695 C C . THR A 1 86 ? 5.086 -11.331 -10.286 1.00 98.44 86 THR A C 1
ATOM 697 O O . THR A 1 86 ? 5.877 -11.098 -11.196 1.00 98.44 86 THR A O 1
ATOM 700 N N . LEU A 1 87 ? 4.691 -12.575 -9.997 1.00 98.44 87 LEU A N 1
ATOM 701 C CA . LEU A 1 87 ? 5.124 -13.752 -10.755 1.00 98.44 87 LEU A CA 1
ATOM 702 C C . LEU A 1 87 ? 4.739 -13.642 -12.233 1.00 98.44 87 LEU A C 1
ATOM 704 O O . LEU A 1 87 ? 5.568 -13.903 -13.100 1.00 98.44 87 LEU A O 1
ATOM 708 N N . ALA A 1 88 ? 3.503 -13.230 -12.525 1.00 98.12 88 ALA A N 1
ATOM 709 C CA . ALA A 1 88 ? 3.022 -13.077 -13.893 1.00 98.12 88 ALA A CA 1
ATOM 710 C C . ALA A 1 88 ? 3.808 -12.007 -14.671 1.00 98.12 88 ALA A C 1
ATOM 712 O O . ALA A 1 88 ? 4.220 -12.238 -15.811 1.00 98.12 88 ALA A O 1
ATOM 713 N N . ALA A 1 89 ? 4.078 -10.868 -14.032 1.00 96.88 89 ALA A N 1
ATOM 714 C CA . ALA A 1 89 ? 4.881 -9.789 -14.590 1.00 96.88 89 ALA A CA 1
ATOM 715 C C . ALA A 1 89 ? 6.329 -10.224 -14.861 1.00 96.88 89 ALA A C 1
ATOM 717 O O . ALA A 1 89 ? 6.853 -9.976 -15.945 1.00 96.88 89 ALA A O 1
ATOM 718 N N . VAL A 1 90 ? 6.971 -10.897 -13.904 1.00 97.25 90 VAL A N 1
ATOM 719 C CA . VAL A 1 90 ? 8.388 -11.272 -14.008 1.00 97.25 90 VAL A CA 1
ATOM 720 C C . VAL A 1 90 ? 8.610 -12.445 -14.965 1.00 97.25 90 VAL A C 1
ATOM 722 O O . VAL A 1 90 ? 9.555 -12.416 -15.747 1.00 97.25 90 VAL A O 1
ATOM 725 N N . LEU A 1 91 ? 7.769 -13.482 -14.908 1.00 97.44 91 LEU A N 1
ATOM 726 C CA . LEU A 1 91 ? 7.987 -14.721 -15.665 1.00 97.44 91 LEU A CA 1
ATOM 727 C C . LEU A 1 91 ? 7.389 -14.687 -17.073 1.00 97.44 91 LEU A C 1
ATOM 729 O O . LEU A 1 91 ? 7.905 -15.356 -17.966 1.00 97.44 91 LEU A O 1
ATOM 733 N N . PHE A 1 92 ? 6.303 -13.937 -17.271 1.00 96.69 92 PHE A N 1
ATOM 734 C CA . PHE A 1 92 ? 5.536 -13.949 -18.522 1.00 96.69 92 PHE A CA 1
ATOM 735 C C . PHE A 1 92 ? 5.347 -12.561 -19.137 1.00 96.69 92 PHE A C 1
ATOM 737 O O . PHE A 1 92 ? 4.656 -12.437 -20.148 1.00 96.69 92 PHE A O 1
ATOM 744 N N . SER A 1 93 ? 5.931 -11.514 -18.545 1.00 95.00 93 SER A N 1
ATOM 745 C CA . SER A 1 93 ? 5.741 -10.126 -18.982 1.00 95.00 93 SER A CA 1
ATOM 746 C C . SER A 1 93 ? 4.274 -9.671 -18.970 1.00 95.00 93 SER A C 1
ATOM 748 O O . SER A 1 93 ? 3.873 -8.788 -19.728 1.00 95.00 93 SER A O 1
ATOM 750 N N . TRP A 1 94 ? 3.443 -10.269 -18.110 1.00 94.50 94 TRP A N 1
ATOM 751 C CA . TRP A 1 94 ? 2.037 -9.891 -17.942 1.00 94.50 94 TRP A CA 1
ATOM 752 C C . TRP A 1 94 ? 1.912 -8.792 -16.886 1.00 94.50 94 TRP A C 1
ATOM 754 O O . TRP A 1 94 ? 1.669 -9.057 -15.709 1.00 94.50 94 TRP A O 1
ATOM 764 N N . TYR A 1 95 ? 2.121 -7.546 -17.310 1.00 92.62 95 TYR A N 1
ATOM 765 C CA . TYR A 1 95 ? 2.270 -6.407 -16.399 1.00 92.62 95 TYR A CA 1
ATOM 766 C C . TYR A 1 95 ? 0.953 -5.798 -15.907 1.00 92.62 95 TYR A C 1
ATOM 768 O O . TYR A 1 95 ? 0.951 -5.180 -14.849 1.00 92.62 95 TYR A O 1
ATOM 776 N N . ASP A 1 96 ? -0.161 -5.969 -16.623 1.00 91.06 96 ASP A N 1
ATOM 777 C CA . ASP A 1 96 ? -1.378 -5.171 -16.391 1.00 91.06 96 ASP A CA 1
ATOM 778 C C . ASP A 1 96 ? -1.883 -5.258 -14.934 1.00 91.06 96 ASP A C 1
ATOM 780 O O . ASP A 1 96 ? -2.073 -4.240 -14.269 1.00 91.06 96 ASP A O 1
ATOM 784 N N . LEU A 1 97 ? -2.020 -6.470 -14.380 1.00 92.69 97 LEU A N 1
ATOM 785 C CA . LEU A 1 97 ? -2.470 -6.634 -12.991 1.00 92.69 97 LEU A CA 1
ATOM 786 C C . LEU A 1 97 ? -1.442 -6.101 -11.980 1.00 92.69 97 LEU A C 1
ATOM 788 O O . LEU A 1 97 ? -1.824 -5.515 -10.969 1.00 92.69 97 LEU A O 1
ATOM 792 N N . TYR A 1 98 ? -0.148 -6.278 -12.252 1.00 95.94 98 TYR A N 1
ATOM 793 C CA . TYR A 1 98 ? 0.921 -5.752 -11.402 1.00 95.94 98 TYR A CA 1
ATOM 794 C C . TYR A 1 98 ? 0.859 -4.220 -11.324 1.00 95.94 98 TYR A C 1
ATOM 796 O O . TYR A 1 98 ? 0.927 -3.662 -10.231 1.00 95.94 98 TYR A O 1
ATOM 804 N N . LEU A 1 99 ? 0.666 -3.541 -12.458 1.00 94.56 99 LEU A N 1
ATOM 805 C CA . LEU A 1 99 ? 0.619 -2.078 -12.533 1.00 94.56 99 LEU A CA 1
ATOM 806 C C . LEU A 1 99 ? -0.612 -1.497 -11.847 1.00 94.56 99 LEU A C 1
ATOM 808 O O . LEU A 1 99 ? -0.490 -0.531 -11.096 1.00 94.56 99 LEU A O 1
ATOM 812 N N . ILE A 1 100 ? -1.777 -2.121 -12.038 1.00 93.56 100 ILE A N 1
ATOM 813 C CA . ILE A 1 100 ? -3.006 -1.742 -11.334 1.00 93.56 100 ILE A CA 1
ATOM 814 C C . ILE A 1 100 ? -2.799 -1.832 -9.818 1.00 93.56 100 ILE A C 1
ATOM 816 O O . ILE A 1 100 ? -3.141 -0.902 -9.087 1.00 93.56 100 ILE A O 1
A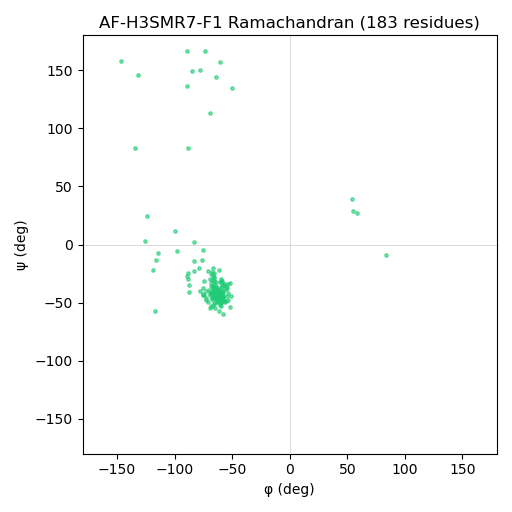TOM 820 N N . LEU A 1 101 ? -2.218 -2.932 -9.330 1.00 95.81 101 LEU A N 1
ATOM 821 C CA . LEU A 1 101 ? -1.969 -3.127 -7.901 1.00 95.81 101 LEU A CA 1
ATOM 822 C C . LEU A 1 101 ? -0.915 -2.155 -7.364 1.00 95.81 101 LEU A C 1
ATOM 824 O O . LEU A 1 101 ? -1.108 -1.601 -6.284 1.00 95.81 101 LEU A O 1
ATOM 828 N N . LEU A 1 102 ? 0.159 -1.904 -8.116 1.00 96.88 102 LEU A N 1
ATOM 829 C CA . LEU A 1 102 ? 1.185 -0.927 -7.753 1.00 96.88 102 LEU A CA 1
ATOM 830 C C . LEU A 1 102 ? 0.596 0.489 -7.662 1.00 96.88 102 LEU A C 1
ATOM 832 O O . LEU A 1 102 ? 0.911 1.227 -6.730 1.00 96.88 102 LEU A O 1
ATOM 836 N N . LEU A 1 103 ? -0.296 0.856 -8.588 1.00 95.06 103 LEU A N 1
ATOM 837 C CA . LEU A 1 103 ? -0.995 2.139 -8.569 1.00 95.06 103 LEU A CA 1
ATOM 838 C C . LEU A 1 103 ? -1.935 2.252 -7.368 1.00 95.06 103 LEU A C 1
ATOM 840 O O . LEU A 1 103 ? -1.923 3.272 -6.680 1.00 95.06 103 LEU A O 1
ATOM 844 N N . ILE A 1 104 ? -2.717 1.208 -7.080 1.00 94.88 104 ILE A N 1
ATOM 845 C CA . ILE A 1 104 ? -3.561 1.157 -5.880 1.00 94.88 104 ILE A CA 1
ATOM 846 C C . ILE A 1 104 ? -2.701 1.325 -4.624 1.00 94.88 104 ILE A C 1
ATOM 848 O O . ILE A 1 104 ? -3.042 2.131 -3.764 1.00 94.88 104 ILE A O 1
ATOM 852 N N . PHE A 1 105 ? -1.569 0.625 -4.541 1.00 96.75 105 PHE A N 1
ATOM 853 C CA . PHE A 1 105 ? -0.658 0.685 -3.401 1.00 96.75 105 PHE A CA 1
ATOM 854 C C . PHE A 1 105 ? -0.006 2.068 -3.233 1.00 96.75 105 PHE A C 1
ATOM 856 O O . PHE A 1 105 ? 0.072 2.583 -2.120 1.00 96.75 105 PHE A O 1
ATOM 863 N N . PHE A 1 106 ? 0.379 2.725 -4.331 1.00 96.69 106 PHE A N 1
ATOM 864 C CA . PHE A 1 106 ? 0.849 4.114 -4.310 1.00 96.69 106 PHE A CA 1
ATOM 865 C C . PHE A 1 106 ? -0.238 5.071 -3.801 1.00 96.69 106 PHE A C 1
ATOM 867 O O . PHE A 1 106 ? 0.014 5.909 -2.935 1.00 96.69 106 PHE A O 1
ATOM 874 N N . LEU A 1 107 ? -1.467 4.939 -4.309 1.00 95.12 107 LEU A N 1
ATOM 875 C CA . LEU A 1 107 ? -2.582 5.802 -3.915 1.00 95.12 107 LEU A CA 1
ATOM 876 C C . LEU A 1 107 ? -3.047 5.547 -2.470 1.00 95.12 107 LEU A C 1
ATOM 878 O O . LEU A 1 107 ? -3.500 6.475 -1.794 1.00 95.12 107 LEU A O 1
ATOM 882 N N . HIS A 1 108 ? -2.894 4.316 -1.977 1.00 94.94 108 HIS A N 1
ATOM 883 C CA . HIS A 1 108 ? -3.225 3.901 -0.612 1.00 94.94 108 HIS A CA 1
ATOM 884 C C . HIS A 1 108 ? -2.498 4.737 0.447 1.00 94.94 108 HIS A C 1
ATOM 886 O O . HIS A 1 108 ? -3.099 5.100 1.459 1.00 94.94 108 HIS A O 1
ATOM 892 N N . VAL A 1 109 ? -1.264 5.178 0.169 1.00 97.69 109 VAL A N 1
ATOM 893 C CA . VAL A 1 109 ? -0.488 6.082 1.041 1.00 97.69 109 VAL A CA 1
ATOM 894 C C . VAL A 1 109 ? -1.289 7.321 1.439 1.00 97.69 109 VAL A C 1
ATOM 896 O O . VAL A 1 109 ? -1.312 7.723 2.606 1.00 97.69 109 VAL A O 1
ATOM 899 N N . PHE A 1 110 ? -1.983 7.934 0.480 1.00 96.75 110 PHE A N 1
ATOM 900 C CA . PHE A 1 110 ? -2.729 9.163 0.732 1.00 96.75 110 PHE A CA 1
ATOM 901 C C . PHE A 1 110 ? -3.970 8.918 1.587 1.00 96.75 110 PHE A C 1
ATOM 903 O O . PHE A 1 110 ? -4.414 9.831 2.284 1.00 96.75 110 PHE A O 1
ATOM 910 N N . THR A 1 111 ? -4.495 7.689 1.607 1.00 94.62 111 THR A N 1
ATOM 911 C CA . THR A 1 111 ? -5.582 7.322 2.519 1.00 94.62 111 THR A CA 1
ATOM 912 C C . THR A 1 111 ? -5.100 7.348 3.970 1.00 94.62 111 THR A C 1
ATOM 914 O O . THR A 1 111 ? -5.773 7.935 4.815 1.00 94.62 111 THR A O 1
ATOM 917 N N . HIS A 1 112 ? -3.891 6.855 4.259 1.00 96.62 112 HIS A N 1
ATOM 918 C CA . HIS A 1 112 ? -3.293 6.919 5.597 1.00 96.62 112 HIS A CA 1
ATOM 919 C C . HIS A 1 112 ? -3.011 8.340 6.057 1.00 96.62 112 HIS A C 1
ATOM 921 O O . HIS A 1 112 ? -3.315 8.698 7.199 1.00 96.62 112 HIS A O 1
ATOM 927 N N . ILE A 1 113 ? -2.445 9.160 5.171 1.00 97.44 113 ILE A N 1
ATOM 928 C CA . ILE A 1 113 ? -2.182 10.573 5.457 1.00 97.44 113 ILE A CA 1
ATOM 929 C C . ILE A 1 113 ? -3.508 11.290 5.724 1.00 97.44 113 ILE A C 1
ATOM 931 O O . ILE A 1 113 ? -3.659 11.946 6.755 1.00 97.44 113 ILE A O 1
ATOM 935 N N . GLY A 1 114 ? -4.491 11.114 4.838 1.00 96.12 114 GLY A N 1
ATOM 936 C CA . GLY A 1 114 ? -5.816 11.712 4.963 1.00 96.12 114 GLY A CA 1
ATOM 937 C C . GLY A 1 114 ? -6.518 11.304 6.255 1.00 96.12 114 GLY A C 1
ATOM 938 O O . GLY A 1 114 ? -6.992 12.169 6.991 1.00 96.12 114 GLY A O 1
ATOM 939 N N . MET A 1 115 ? -6.522 10.008 6.584 1.00 94.25 115 MET A N 1
ATOM 940 C CA . MET A 1 115 ? -7.098 9.510 7.832 1.00 94.25 115 MET A CA 1
ATOM 941 C C . MET A 1 115 ? -6.361 10.056 9.048 1.00 94.25 115 MET A C 1
ATOM 943 O O . MET A 1 115 ? -7.021 10.439 10.007 1.00 94.25 115 MET A O 1
ATOM 947 N N . SER A 1 116 ? -5.032 10.172 8.996 1.00 96.75 116 SER A N 1
ATOM 948 C CA . SER A 1 116 ? -4.254 10.706 10.115 1.00 96.75 116 SER A CA 1
ATOM 949 C C . SER A 1 116 ? -4.543 12.184 10.376 1.00 96.75 116 SER A C 1
ATOM 951 O O . SER A 1 116 ? -4.741 12.598 11.521 1.00 96.75 116 SER A O 1
ATOM 953 N N . VAL A 1 117 ? -4.627 12.986 9.309 1.00 96.81 117 VAL A N 1
ATOM 954 C CA . VAL A 1 117 ? -5.015 14.404 9.382 1.00 96.81 117 VAL A CA 1
ATOM 955 C C . VAL A 1 117 ? -6.445 14.535 9.901 1.00 96.81 117 VAL A C 1
ATOM 957 O O . VAL A 1 117 ? -6.705 15.321 10.814 1.00 96.81 117 VAL A O 1
ATOM 960 N N . TYR A 1 118 ? -7.365 13.731 9.363 1.00 94.69 118 TYR A N 1
ATOM 961 C CA . TYR A 1 118 ? -8.772 13.735 9.748 1.00 94.69 118 TYR A CA 1
ATOM 962 C C . TYR A 1 118 ? -8.967 13.378 11.221 1.00 94.69 118 TYR A C 1
ATOM 964 O O . TYR A 1 118 ? -9.702 14.056 11.944 1.00 94.69 118 TYR A O 1
ATOM 972 N N . THR A 1 119 ? -8.303 12.321 11.698 1.00 93.88 119 THR A N 1
ATOM 973 C CA . THR A 1 119 ? -8.462 11.880 13.080 1.00 93.88 119 THR A CA 1
ATOM 974 C C . THR A 1 119 ? -7.603 12.642 14.072 1.00 93.88 119 THR A C 1
ATOM 976 O O . THR A 1 119 ? -7.903 12.558 15.267 1.00 93.88 119 THR A O 1
ATOM 979 N N . ARG A 1 120 ? -6.609 13.402 13.587 1.00 94.56 120 ARG A N 1
ATOM 980 C CA . ARG A 1 120 ? -5.522 14.012 14.368 1.00 94.56 120 ARG A CA 1
ATOM 981 C C . ARG A 1 120 ? -4.768 12.973 15.200 1.00 94.56 120 ARG A C 1
ATOM 983 O O . ARG A 1 120 ? -4.433 13.206 16.358 1.00 94.56 120 ARG A O 1
ATOM 990 N N . SER A 1 121 ? -4.549 11.800 14.617 1.00 94.56 121 SER A N 1
ATOM 991 C CA . SER A 1 121 ? -3.822 10.683 15.221 1.00 94.56 121 SER A CA 1
ATOM 992 C C . SER A 1 121 ? -3.077 9.916 14.135 1.00 94.56 121 SER A C 1
ATOM 994 O O . SER A 1 121 ? -3.446 10.007 12.974 1.00 94.56 121 SER A O 1
ATOM 996 N N . LEU A 1 122 ? -2.032 9.163 14.480 1.00 95.50 122 LEU A N 1
ATOM 997 C CA . LEU A 1 122 ? -1.360 8.313 13.495 1.00 95.50 122 LEU A CA 1
ATOM 998 C C . LEU A 1 122 ? -2.296 7.164 13.115 1.00 95.50 122 LEU A C 1
ATOM 1000 O O . LEU A 1 122 ? -2.631 6.332 13.964 1.00 95.50 122 LEU A O 1
ATOM 1004 N N . ALA A 1 123 ? -2.762 7.159 11.866 1.00 95.94 123 ALA A N 1
ATOM 1005 C CA . ALA A 1 123 ? -3.469 6.018 11.313 1.00 95.94 123 ALA A CA 1
ATOM 1006 C C . ALA A 1 123 ? -2.510 4.814 11.252 1.00 95.94 123 ALA A C 1
ATOM 1008 O O . ALA A 1 123 ? -1.320 5.009 10.990 1.00 95.94 123 ALA A O 1
ATOM 1009 N N . PRO A 1 124 ? -3.000 3.584 11.481 1.00 96.62 124 PRO A N 1
ATOM 1010 C CA . PRO A 1 124 ? -2.210 2.369 11.286 1.00 96.62 124 PRO A CA 1
ATOM 1011 C C . PRO A 1 124 ? -1.573 2.406 9.900 1.00 96.62 124 PRO A C 1
ATOM 1013 O O . PRO A 1 124 ? -2.260 2.805 8.967 1.00 96.62 124 PRO A O 1
ATOM 1016 N N . GLY A 1 125 ? -0.292 2.073 9.767 1.00 96.75 125 GLY A N 1
ATOM 1017 C CA . GLY A 1 125 ? 0.391 2.032 8.472 1.00 96.75 125 GLY A CA 1
ATOM 1018 C C . GLY A 1 125 ? 0.919 3.378 7.968 1.00 96.75 125 GLY A C 1
ATOM 1019 O O . GLY A 1 125 ? 1.660 3.388 6.993 1.00 96.75 125 GLY A O 1
ATOM 1020 N N . VAL A 1 126 ? 0.599 4.527 8.585 1.00 97.88 126 VAL A N 1
ATOM 1021 C CA . VAL A 1 126 ? 1.021 5.837 8.039 1.00 97.88 126 VAL A CA 1
ATOM 1022 C C . VAL A 1 126 ? 2.540 6.019 8.030 1.00 97.88 126 VAL A C 1
ATOM 1024 O O . VAL A 1 126 ? 3.071 6.677 7.134 1.00 97.88 126 VAL A O 1
ATOM 1027 N N . ILE A 1 127 ? 3.249 5.436 9.003 1.00 97.00 127 ILE A N 1
ATOM 1028 C CA . ILE A 1 127 ? 4.703 5.588 9.116 1.00 97.00 127 ILE A CA 1
ATOM 1029 C C . ILE A 1 127 ? 5.375 4.853 7.957 1.00 97.00 127 ILE A C 1
ATOM 1031 O O . ILE A 1 127 ? 6.115 5.462 7.183 1.00 97.00 127 ILE A O 1
ATOM 1035 N N . THR A 1 128 ? 5.080 3.565 7.789 1.00 98.00 128 THR A N 1
ATOM 1036 C CA . THR A 1 128 ? 5.587 2.763 6.667 1.00 98.00 128 THR A CA 1
ATOM 1037 C C . THR A 1 128 ? 5.036 3.228 5.321 1.00 98.00 128 THR A C 1
ATOM 1039 O O . THR A 1 128 ? 5.766 3.182 4.336 1.00 98.00 128 THR A O 1
ATOM 1042 N N . ALA A 1 129 ? 3.814 3.761 5.248 1.00 97.75 129 ALA A N 1
ATOM 1043 C CA . ALA A 1 129 ? 3.267 4.315 4.011 1.00 97.75 129 ALA A CA 1
ATOM 1044 C C . ALA A 1 129 ? 4.127 5.473 3.480 1.00 97.75 129 ALA A C 1
ATOM 1046 O O . ALA A 1 129 ? 4.491 5.504 2.306 1.00 97.75 129 ALA A O 1
ATOM 1047 N N . VAL A 1 130 ? 4.496 6.415 4.350 1.00 97.94 130 VAL A N 1
ATOM 1048 C CA . VAL A 1 130 ? 5.306 7.579 3.960 1.00 97.94 130 VAL A CA 1
ATOM 1049 C C . VAL A 1 130 ? 6.773 7.203 3.759 1.00 97.94 130 VAL A C 1
ATOM 1051 O O . VAL A 1 130 ? 7.396 7.675 2.810 1.00 97.94 130 VAL A O 1
ATOM 1054 N N . LEU A 1 131 ? 7.337 6.375 4.643 1.00 97.81 131 LEU A N 1
ATOM 1055 C CA . LEU A 1 131 ? 8.777 6.098 4.658 1.00 97.81 131 LEU A CA 1
ATOM 1056 C C . LEU A 1 131 ? 9.202 4.928 3.766 1.00 97.81 131 LEU A C 1
ATOM 1058 O O . LEU A 1 131 ? 10.359 4.888 3.358 1.00 97.81 131 LEU A O 1
ATOM 1062 N N . LEU A 1 132 ? 8.305 3.985 3.467 1.00 97.25 132 LEU A N 1
ATOM 1063 C CA . LEU A 1 132 ? 8.599 2.807 2.646 1.00 97.25 132 LEU A CA 1
ATOM 1064 C C . LEU A 1 132 ? 7.773 2.796 1.365 1.00 97.25 132 LEU A C 1
ATOM 1066 O O . LEU A 1 132 ? 8.347 2.783 0.279 1.00 97.25 132 LEU A O 1
ATOM 1070 N N . VAL A 1 133 ? 6.442 2.830 1.472 1.00 98.25 133 VAL A N 1
ATOM 1071 C CA . VAL A 1 133 ? 5.553 2.620 0.319 1.00 98.25 133 VAL A CA 1
ATOM 1072 C C . VAL A 1 133 ? 5.709 3.727 -0.712 1.00 98.25 133 VAL A C 1
ATOM 1074 O O . VAL A 1 133 ? 5.930 3.433 -1.885 1.00 98.25 133 VAL A O 1
ATOM 1077 N N . LEU A 1 134 ? 5.642 4.990 -0.289 1.00 98.00 134 LEU A N 1
ATOM 1078 C CA . LEU A 1 134 ? 5.745 6.146 -1.177 1.00 98.00 134 LEU A CA 1
ATOM 1079 C C . LEU A 1 134 ? 7.077 6.200 -1.950 1.00 98.00 134 LEU A C 1
ATOM 1081 O O . LEU A 1 134 ? 7.027 6.279 -3.180 1.00 98.00 134 LEU A O 1
ATOM 1085 N N . PRO A 1 135 ? 8.263 6.127 -1.303 1.00 96.69 135 PRO A N 1
ATOM 1086 C CA . PRO A 1 135 ? 9.524 6.141 -2.039 1.00 96.69 135 PRO A CA 1
ATOM 1087 C C . PRO A 1 135 ? 9.700 4.898 -2.916 1.00 96.69 135 PRO A C 1
ATOM 1089 O O . PRO A 1 135 ? 10.171 5.028 -4.045 1.00 96.69 135 PRO A O 1
ATOM 1092 N N . TYR A 1 136 ? 9.288 3.716 -2.445 1.00 97.50 136 TYR A N 1
ATOM 1093 C CA . TYR A 1 136 ? 9.361 2.486 -3.233 1.00 97.50 136 TYR A CA 1
ATOM 1094 C C . TYR A 1 136 ? 8.516 2.573 -4.507 1.00 97.50 136 TYR A C 1
ATOM 1096 O O . TYR A 1 136 ? 9.033 2.400 -5.606 1.00 97.50 136 TYR A O 1
ATOM 1104 N N . SER A 1 137 ? 7.220 2.848 -4.370 1.00 97.19 137 SER A N 1
ATOM 1105 C CA . SER A 1 137 ? 6.288 2.829 -5.501 1.00 97.19 137 SER A CA 1
ATOM 1106 C C . SER A 1 137 ? 6.567 3.966 -6.487 1.00 97.19 137 SER A C 1
ATOM 1108 O O . SER A 1 137 ? 6.515 3.748 -7.697 1.00 97.19 137 SER A O 1
ATOM 1110 N N . GLY A 1 138 ? 6.982 5.142 -6.000 1.00 95.12 138 GLY A N 1
ATOM 1111 C CA . GLY A 1 138 ? 7.473 6.225 -6.854 1.00 95.12 138 GLY A CA 1
ATOM 1112 C C . GLY A 1 138 ? 8.719 5.829 -7.654 1.00 95.12 138 GLY A C 1
ATOM 1113 O O . GLY A 1 138 ? 8.774 6.052 -8.866 1.00 95.12 138 GLY A O 1
ATOM 1114 N N . TYR A 1 139 ? 9.696 5.184 -7.006 1.00 94.69 139 TYR A N 1
ATOM 1115 C CA . TYR A 1 139 ? 10.870 4.652 -7.700 1.00 94.69 139 TYR A CA 1
ATOM 1116 C C . TYR A 1 139 ? 10.499 3.538 -8.688 1.00 94.69 139 TYR A C 1
ATOM 1118 O O . TYR A 1 139 ? 11.064 3.472 -9.779 1.00 94.69 139 TYR A O 1
ATOM 1126 N N . ALA A 1 140 ? 9.521 2.697 -8.348 1.00 95.44 140 ALA A N 1
ATOM 1127 C CA . ALA A 1 140 ? 9.095 1.611 -9.210 1.00 95.44 140 ALA A CA 1
ATOM 1128 C C . ALA A 1 140 ? 8.489 2.120 -10.518 1.00 95.44 140 ALA A C 1
ATOM 1130 O O . ALA A 1 140 ? 8.906 1.685 -11.591 1.00 95.44 140 ALA A O 1
ATOM 1131 N N . PHE A 1 141 ? 7.599 3.114 -10.453 1.00 93.75 141 PHE A N 1
ATOM 1132 C CA . PHE A 1 141 ? 7.103 3.786 -11.653 1.00 93.75 141 PHE A CA 1
ATOM 1133 C C . PHE A 1 141 ? 8.236 4.418 -12.461 1.00 93.75 141 PHE A C 1
ATOM 1135 O O . PHE A 1 141 ? 8.327 4.181 -13.665 1.00 93.75 141 PHE A O 1
ATOM 1142 N N . PHE A 1 142 ? 9.137 5.162 -11.808 1.00 91.31 142 PHE A N 1
ATOM 1143 C CA . PHE A 1 142 ? 10.297 5.754 -12.479 1.00 91.31 142 PHE A CA 1
ATOM 1144 C C . PHE A 1 142 ? 11.108 4.705 -13.252 1.00 91.31 142 PHE A C 1
ATOM 1146 O O . PHE A 1 142 ? 11.410 4.917 -14.427 1.00 91.31 142 PHE A O 1
ATOM 1153 N N . ARG A 1 143 ? 11.419 3.561 -12.631 1.00 90.94 143 ARG A N 1
ATOM 1154 C CA . ARG A 1 143 ? 12.229 2.511 -13.258 1.00 90.94 143 ARG A CA 1
ATOM 1155 C C . ARG A 1 143 ? 11.514 1.861 -14.439 1.00 90.94 143 ARG A C 1
ATOM 1157 O O . ARG A 1 143 ? 12.115 1.707 -15.497 1.00 90.94 143 ARG A O 1
ATOM 1164 N N . LEU A 1 144 ? 10.229 1.543 -14.287 1.00 91.75 144 LEU A N 1
ATOM 1165 C CA . LEU A 1 144 ? 9.433 0.915 -15.344 1.00 91.75 144 LEU A CA 1
ATOM 1166 C C . LEU A 1 144 ? 9.246 1.835 -16.561 1.00 91.75 144 LEU A C 1
ATOM 1168 O O . LEU A 1 144 ? 9.240 1.347 -17.693 1.00 91.75 144 LEU A 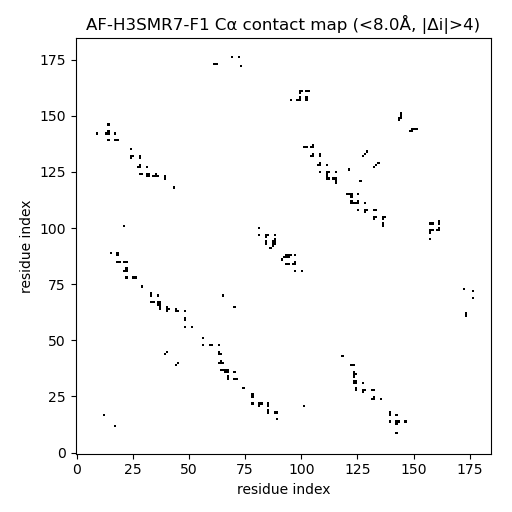O 1
ATOM 1172 N N . PHE A 1 145 ? 9.145 3.152 -16.352 1.00 89.94 145 PHE A N 1
ATOM 1173 C CA . PHE A 1 145 ? 9.131 4.132 -17.442 1.00 89.94 145 PHE A CA 1
ATOM 1174 C C . PHE A 1 145 ? 10.510 4.302 -18.087 1.00 89.94 145 PHE A C 1
ATOM 1176 O O . PHE A 1 145 ? 10.614 4.300 -19.314 1.00 89.94 145 PHE A O 1
ATOM 1183 N N . ALA A 1 146 ? 11.568 4.432 -17.280 1.00 87.44 146 ALA A N 1
ATOM 1184 C CA . ALA A 1 146 ? 12.933 4.622 -17.771 1.00 87.44 146 ALA A CA 1
ATOM 1185 C C . ALA A 1 146 ? 13.399 3.443 -18.640 1.00 87.44 146 ALA A C 1
ATOM 1187 O O . ALA A 1 146 ? 13.984 3.651 -19.703 1.00 87.44 146 ALA A O 1
ATOM 1188 N N . ASP A 1 147 ? 13.050 2.220 -18.235 1.00 87.31 147 ASP A N 1
ATOM 1189 C CA . ASP A 1 147 ? 13.386 0.987 -18.954 1.00 87.31 147 ASP A CA 1
ATOM 1190 C C . ASP A 1 147 ? 12.405 0.667 -20.090 1.00 87.31 147 ASP A C 1
ATOM 1192 O O . ASP A 1 147 ? 12.553 -0.346 -20.771 1.00 87.31 147 ASP A O 1
ATOM 1196 N N . ARG A 1 148 ? 11.407 1.536 -20.319 1.00 87.19 148 ARG A N 1
ATOM 1197 C CA . ARG A 1 148 ? 10.347 1.371 -21.328 1.00 87.19 148 ARG A CA 1
ATOM 1198 C C . ARG A 1 148 ? 9.584 0.050 -21.201 1.00 87.19 148 ARG A C 1
ATOM 1200 O O . ARG A 1 148 ? 9.057 -0.458 -22.188 1.00 87.19 148 ARG A O 1
ATOM 1207 N N . VAL A 1 149 ? 9.496 -0.483 -19.983 1.00 85.00 149 VAL A N 1
ATOM 1208 C CA . VAL A 1 149 ? 8.653 -1.644 -19.666 1.00 85.00 149 VAL A CA 1
ATOM 1209 C C . VAL A 1 149 ? 7.183 -1.261 -19.827 1.00 85.00 149 VAL A C 1
ATOM 1211 O O . VAL A 1 149 ? 6.373 -2.057 -20.297 1.00 85.00 149 VAL A O 1
ATOM 1214 N N . ILE A 1 150 ? 6.844 -0.018 -19.472 1.00 83.81 150 ILE A N 1
ATOM 1215 C CA . ILE A 1 150 ? 5.487 0.520 -19.553 1.00 83.81 150 ILE A CA 1
ATOM 1216 C C . ILE A 1 150 ? 5.489 1.891 -20.229 1.00 83.81 150 ILE A C 1
ATOM 1218 O O . ILE A 1 150 ? 6.414 2.687 -20.061 1.00 83.81 150 ILE A O 1
ATOM 1222 N N . ALA A 1 151 ? 4.427 2.175 -20.976 1.00 86.62 151 ALA A N 1
ATOM 1223 C CA . ALA A 1 151 ? 4.205 3.482 -21.578 1.00 86.62 151 ALA A CA 1
ATOM 1224 C C . ALA A 1 151 ? 3.412 4.385 -20.606 1.00 86.62 151 ALA A C 1
ATOM 1226 O O . ALA A 1 151 ? 2.452 3.892 -20.005 1.00 86.62 151 ALA A O 1
ATOM 1227 N N . PRO A 1 152 ? 3.767 5.672 -20.421 1.00 82.31 152 PRO A N 1
ATOM 1228 C CA . PRO A 1 152 ? 3.095 6.569 -19.471 1.00 82.31 152 PRO A CA 1
ATOM 1229 C C . PRO A 1 152 ? 1.574 6.661 -19.641 1.00 82.31 152 PRO A C 1
ATOM 1231 O O . PRO A 1 152 ? 0.840 6.750 -18.659 1.00 82.31 152 PRO A O 1
ATOM 1234 N N . GLU A 1 153 ? 1.083 6.577 -20.876 1.00 84.62 153 GLU A N 1
ATOM 1235 C CA . GLU A 1 153 ? -0.341 6.580 -21.211 1.00 84.62 153 GLU A CA 1
ATOM 1236 C C . GLU A 1 153 ? -1.125 5.403 -20.610 1.00 84.62 153 GLU A C 1
ATOM 1238 O O . GLU A 1 153 ? -2.341 5.504 -20.430 1.00 84.62 153 GLU A O 1
ATOM 1243 N N . ARG A 1 154 ? -0.452 4.301 -20.247 1.00 82.19 154 ARG A N 1
ATOM 1244 C CA . ARG A 1 154 ? -1.086 3.153 -19.580 1.00 82.19 154 ARG A CA 1
ATOM 1245 C C . ARG A 1 154 ? -1.601 3.499 -18.189 1.00 82.19 154 ARG A C 1
ATOM 1247 O O . ARG A 1 154 ? -2.628 2.963 -17.789 1.00 82.19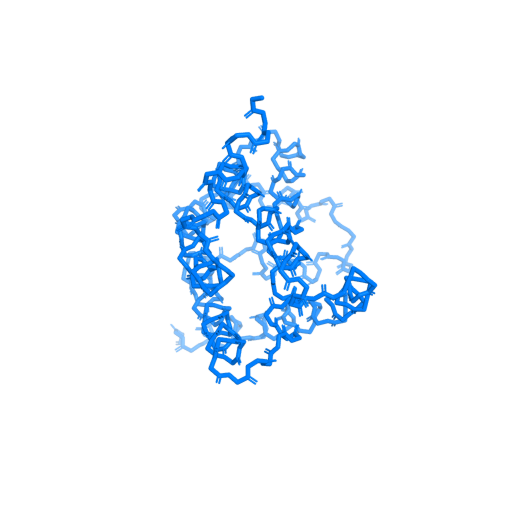 154 ARG A O 1
ATOM 1254 N N . LEU A 1 155 ? -0.978 4.461 -17.505 1.00 83.50 155 LEU A N 1
ATOM 1255 C CA . LEU A 1 155 ? -1.350 4.832 -16.139 1.00 83.50 155 LEU A CA 1
ATOM 1256 C C . LEU A 1 155 ? -2.799 5.333 -16.038 1.00 83.50 155 LEU A C 1
ATOM 1258 O O . LEU A 1 155 ? -3.470 5.105 -15.032 1.00 83.50 155 LEU A O 1
ATOM 1262 N N . LEU A 1 156 ? -3.304 5.986 -17.092 1.00 85.81 156 LEU A N 1
ATOM 1263 C CA . LEU A 1 156 ? -4.703 6.405 -17.160 1.00 85.81 156 LEU A CA 1
ATOM 1264 C C . LEU A 1 156 ? -5.643 5.192 -17.163 1.00 85.81 156 LEU A C 1
ATOM 1266 O O . LEU A 1 156 ? -6.621 5.167 -16.419 1.00 85.81 156 LEU A O 1
ATOM 1270 N N . TRP A 1 157 ? -5.339 4.186 -17.983 1.00 87.12 157 TRP A N 1
ATOM 1271 C CA . TRP A 1 157 ? -6.142 2.970 -18.100 1.00 87.12 157 TRP A CA 1
ATOM 1272 C C . TRP A 1 157 ? -6.072 2.115 -16.837 1.00 87.12 157 TRP A C 1
ATOM 1274 O O . TRP A 1 157 ? -7.110 1.650 -16.370 1.00 87.12 157 TRP A O 1
ATOM 1284 N N . ASP A 1 158 ? -4.888 1.996 -16.236 1.00 83.94 158 ASP A N 1
ATOM 1285 C CA . ASP A 1 158 ? -4.703 1.310 -14.955 1.00 83.94 158 ASP A CA 1
ATOM 1286 C C . ASP A 1 158 ? -5.492 2.009 -13.839 1.00 83.94 158 ASP A C 1
ATOM 1288 O O . ASP A 1 158 ? -6.132 1.353 -13.017 1.00 83.94 158 ASP A O 1
ATOM 1292 N N . GLY A 1 159 ? -5.530 3.347 -13.844 1.00 84.38 159 GLY A N 1
ATOM 1293 C CA . GLY A 1 159 ? -6.348 4.137 -12.924 1.00 84.38 159 GLY A CA 1
ATOM 1294 C C . GLY A 1 159 ? -7.848 3.902 -13.106 1.00 84.38 159 GLY A C 1
ATOM 1295 O O . GLY A 1 159 ? -8.567 3.699 -12.127 1.00 84.38 159 GLY A O 1
ATOM 1296 N N . LEU A 1 160 ? -8.329 3.867 -14.353 1.00 87.88 160 LEU A N 1
ATOM 1297 C CA . LEU A 1 160 ? -9.727 3.538 -14.652 1.00 87.88 160 LEU A CA 1
ATOM 1298 C C . LEU A 1 160 ? -10.077 2.111 -14.209 1.00 87.88 160 LEU A C 1
ATOM 1300 O O . LEU A 1 160 ? -11.125 1.899 -13.597 1.00 87.88 160 LEU A O 1
ATOM 1304 N N . ALA A 1 161 ? -9.192 1.144 -14.456 1.00 87.31 161 ALA A N 1
ATOM 1305 C CA . ALA A 1 161 ? -9.370 -0.231 -14.005 1.00 87.31 161 ALA A CA 1
ATOM 1306 C C . ALA A 1 161 ? -9.396 -0.326 -12.470 1.00 87.31 161 ALA A C 1
ATOM 1308 O O . ALA A 1 161 ? -10.278 -0.982 -11.912 1.00 87.31 161 ALA A O 1
ATOM 1309 N N . ALA A 1 162 ? -8.501 0.379 -11.773 1.00 85.12 162 ALA A N 1
ATOM 1310 C CA . ALA A 1 162 ? -8.467 0.429 -10.313 1.00 85.12 162 ALA A CA 1
ATOM 1311 C C . ALA A 1 162 ? -9.784 0.958 -9.720 1.00 85.12 162 ALA A C 1
ATOM 1313 O O . ALA A 1 162 ? -10.312 0.367 -8.778 1.00 85.12 162 ALA A O 1
ATOM 1314 N N . ILE A 1 163 ? -10.364 2.015 -10.300 1.00 84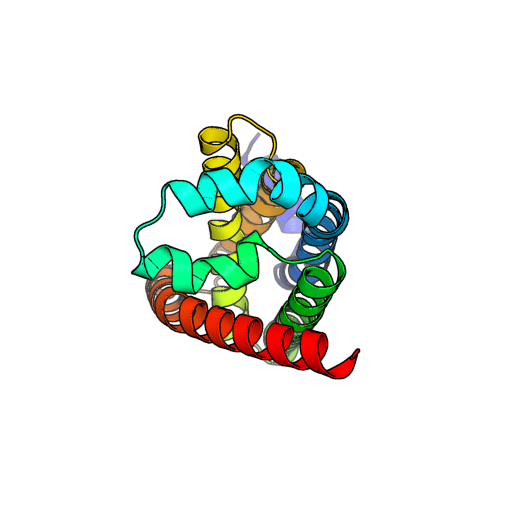.94 163 ILE A N 1
ATOM 1315 C CA . ILE A 1 163 ? -11.657 2.574 -9.864 1.00 84.94 163 ILE A CA 1
ATOM 1316 C C . ILE A 1 163 ? -12.780 1.531 -9.942 1.00 84.94 163 ILE A C 1
ATOM 1318 O O . ILE A 1 163 ? -13.651 1.500 -9.073 1.00 84.94 163 ILE A O 1
ATOM 1322 N N . VAL A 1 164 ? -12.760 0.664 -10.956 1.00 85.44 164 VAL A N 1
ATOM 1323 C CA . VAL A 1 164 ? -13.763 -0.398 -11.129 1.00 85.44 164 VAL A CA 1
ATOM 1324 C C . VAL A 1 164 ? -13.501 -1.581 -10.191 1.00 85.44 164 VAL A C 1
ATOM 1326 O O . VAL A 1 164 ? -14.439 -2.141 -9.620 1.00 85.44 164 VAL A O 1
ATOM 1329 N N . LEU A 1 165 ? -12.236 -1.962 -10.007 1.00 83.56 165 LEU A N 1
ATOM 1330 C CA . LEU A 1 165 ? -11.849 -3.139 -9.228 1.00 83.56 165 LEU A CA 1
ATOM 1331 C C . LEU A 1 165 ? -11.958 -2.918 -7.717 1.00 83.56 165 LEU A C 1
ATOM 1333 O O . LEU A 1 165 ? -12.384 -3.825 -7.002 1.00 83.56 165 LEU A O 1
ATOM 1337 N N . LEU A 1 166 ? -11.627 -1.724 -7.218 1.00 82.94 166 LEU A N 1
ATOM 1338 C CA . LEU A 1 166 ? -11.612 -1.430 -5.781 1.00 82.94 166 LEU A CA 1
ATOM 1339 C C . LEU A 1 166 ? -1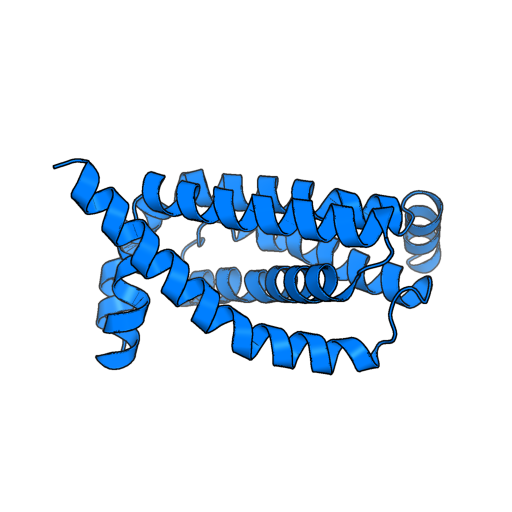2.968 -1.688 -5.090 1.00 82.94 166 LEU A C 1
ATOM 1341 O O . LEU A 1 166 ? -12.982 -2.400 -4.081 1.00 82.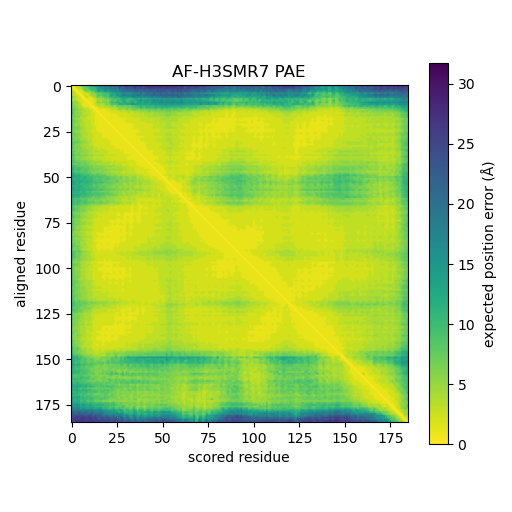94 166 LEU A O 1
ATOM 1345 N N . PRO A 1 167 ? -14.122 -1.216 -5.609 1.00 82.19 167 PRO A N 1
ATOM 1346 C CA . PRO A 1 167 ? -15.425 -1.539 -5.031 1.00 82.19 167 PRO A CA 1
ATOM 1347 C C . PRO A 1 167 ? -15.739 -3.039 -5.053 1.00 82.19 167 PRO A C 1
ATOM 1349 O O . PRO A 1 167 ? -16.325 -3.556 -4.101 1.00 82.19 167 PRO A O 1
ATOM 1352 N N . ALA A 1 168 ? -15.349 -3.748 -6.117 1.00 83.00 168 ALA A N 1
ATOM 1353 C CA . ALA A 1 168 ? -15.592 -5.182 -6.249 1.00 83.00 168 ALA A CA 1
ATOM 1354 C C . ALA A 1 168 ? -14.779 -5.989 -5.224 1.00 83.00 168 ALA A C 1
ATOM 1356 O O . ALA A 1 168 ? -15.339 -6.839 -4.527 1.00 83.00 168 ALA A O 1
ATOM 1357 N N . ILE A 1 169 ? -13.490 -5.669 -5.074 1.00 83.06 169 ILE A N 1
ATOM 1358 C CA . ILE A 1 169 ? -12.598 -6.266 -4.069 1.00 83.06 169 ILE A CA 1
ATOM 1359 C C . ILE A 1 169 ? -13.141 -5.989 -2.666 1.00 83.06 169 ILE A C 1
ATOM 1361 O O . ILE A 1 169 ? -13.296 -6.911 -1.864 1.00 83.06 169 ILE A O 1
ATOM 1365 N N . PHE A 1 170 ? -13.520 -4.741 -2.390 1.00 82.81 170 PHE A N 1
ATOM 1366 C CA . PHE A 1 170 ? -14.086 -4.348 -1.103 1.00 82.81 170 PHE A CA 1
ATOM 1367 C C . PHE A 1 170 ? -15.354 -5.142 -0.751 1.00 82.81 170 PHE A C 1
ATOM 1369 O O . PHE A 1 170 ? -15.509 -5.623 0.374 1.00 82.81 170 PHE A O 1
ATOM 1376 N N . LEU A 1 171 ? -16.265 -5.312 -1.712 1.00 84.19 171 LEU A N 1
ATOM 1377 C CA . LEU A 1 171 ? -17.488 -6.093 -1.525 1.00 84.19 171 LEU A CA 1
ATOM 1378 C C . LEU A 1 171 ? -17.198 -7.576 -1.278 1.00 84.19 171 LEU A C 1
ATOM 1380 O O . LEU A 1 171 ? -17.850 -8.187 -0.427 1.00 84.19 171 LEU A O 1
ATOM 1384 N N . LEU A 1 172 ? -16.228 -8.147 -1.994 1.00 85.31 172 LEU A N 1
ATOM 1385 C CA . LEU A 1 172 ? -15.806 -9.534 -1.811 1.00 85.31 172 LEU A CA 1
ATOM 1386 C C . LEU A 1 172 ? -15.251 -9.753 -0.398 1.00 85.31 172 LEU A C 1
ATOM 1388 O O . LEU A 1 172 ? -15.702 -10.660 0.299 1.00 85.31 172 LEU A O 1
ATOM 1392 N N . MET A 1 173 ? -14.355 -8.874 0.054 1.00 86.81 173 MET A N 1
ATOM 1393 C CA . MET A 1 173 ? -13.783 -8.910 1.403 1.00 86.81 173 MET A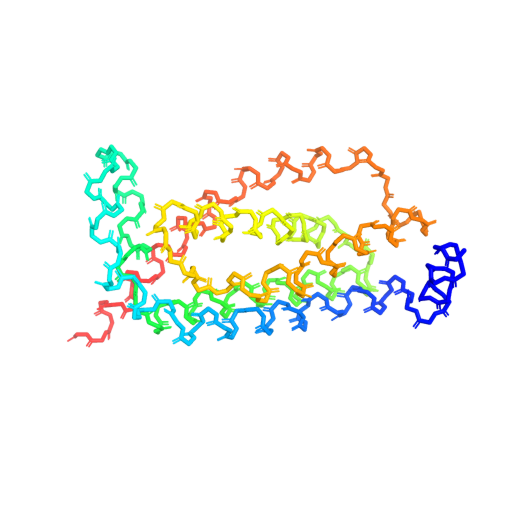 CA 1
ATOM 1394 C C . MET A 1 173 ? -14.848 -8.749 2.488 1.00 86.81 173 MET A C 1
ATOM 1396 O O . MET A 1 173 ? -14.900 -9.524 3.441 1.00 86.81 173 MET A O 1
ATOM 1400 N N . SER A 1 174 ? -15.763 -7.788 2.325 1.00 84.31 174 SER A N 1
ATOM 1401 C CA . SER A 1 174 ? -16.865 -7.571 3.269 1.00 84.31 174 SER A CA 1
ATOM 1402 C C . SER A 1 174 ? -17.732 -8.828 3.433 1.00 84.31 174 SER A C 1
ATOM 1404 O O . SER A 1 174 ? -18.041 -9.238 4.557 1.00 84.31 174 SER A O 1
ATOM 1406 N N . ARG A 1 175 ? -18.069 -9.494 2.318 1.00 84.12 175 ARG A N 1
ATOM 1407 C CA . ARG A 1 175 ? -18.808 -10.766 2.328 1.00 84.12 175 ARG A CA 1
ATOM 1408 C C . ARG A 1 175 ? -18.003 -11.884 2.980 1.00 84.12 175 ARG A C 1
ATOM 1410 O O . ARG A 1 175 ? -18.545 -12.608 3.811 1.00 84.12 175 ARG A O 1
ATOM 1417 N N . TRP A 1 176 ? -16.726 -12.002 2.651 1.00 80.50 176 TRP A N 1
ATOM 1418 C CA . TRP A 1 176 ? -15.838 -13.023 3.195 1.00 80.50 176 TRP A CA 1
ATOM 1419 C C . TRP A 1 176 ? -15.703 -12.942 4.722 1.00 80.50 176 TRP A C 1
ATOM 1421 O O . TRP A 1 176 ? -15.973 -13.922 5.419 1.00 80.50 176 TRP A O 1
ATOM 1431 N N . ARG A 1 177 ? -15.412 -11.752 5.267 1.00 83.56 177 ARG A N 1
ATOM 1432 C CA . ARG A 1 177 ? -15.348 -11.526 6.724 1.00 83.56 177 ARG A CA 1
ATOM 1433 C C . ARG A 1 177 ? -16.640 -11.948 7.425 1.00 83.56 177 ARG A C 1
ATOM 1435 O O . ARG A 1 177 ? -16.606 -12.499 8.524 1.00 83.56 177 ARG A O 1
ATOM 1442 N N . SER A 1 178 ? -17.794 -11.709 6.795 1.00 76.81 178 SER A N 1
ATOM 1443 C CA . SER A 1 178 ? -19.089 -12.084 7.375 1.00 76.81 178 SER A CA 1
ATOM 1444 C C . SER A 1 178 ? -19.250 -13.600 7.547 1.00 76.81 178 SER A C 1
ATOM 1446 O O . SER A 1 178 ? -19.779 -14.024 8.572 1.00 76.81 178 SER A O 1
ATOM 1448 N N . GLN A 1 179 ? -18.721 -14.409 6.620 1.00 72.62 179 GLN A N 1
ATOM 1449 C CA . GLN A 1 179 ? -18.811 -15.873 6.671 1.00 72.62 179 GLN A CA 1
ATOM 1450 C C . GLN A 1 179 ? -17.962 -16.471 7.801 1.00 72.62 179 GLN A C 1
ATOM 1452 O O . GLN A 1 179 ? -18.407 -17.380 8.505 1.00 72.62 179 GLN A O 1
ATOM 1457 N N . PHE A 1 180 ? -16.766 -15.933 8.044 1.00 66.56 180 PHE A N 1
ATOM 1458 C CA . PHE A 1 180 ? -15.920 -16.418 9.137 1.00 66.56 180 PHE A CA 1
ATOM 1459 C C . PHE A 1 180 ? -16.395 -15.995 10.521 1.00 66.56 180 PHE A C 1
ATOM 1461 O O . PHE A 1 180 ? -16.246 -16.758 11.475 1.00 66.56 180 PHE A O 1
ATOM 1468 N N . ARG A 1 181 ? -17.023 -14.820 10.643 1.00 67.19 181 ARG A N 1
ATOM 1469 C CA . ARG A 1 181 ? -17.643 -14.395 11.909 1.00 67.19 181 ARG A CA 1
ATOM 1470 C C . ARG A 1 181 ? -18.827 -15.279 12.304 1.00 67.19 181 ARG A C 1
ATOM 1472 O O . ARG A 1 181 ? -19.143 -15.354 13.489 1.00 67.19 181 ARG A O 1
ATOM 1479 N N . THR A 1 182 ? -19.471 -15.939 11.340 1.00 59.31 182 THR A N 1
ATOM 1480 C CA . THR A 1 182 ? -20.556 -16.898 11.593 1.00 59.31 182 THR A CA 1
ATOM 1481 C C . THR A 1 182 ? -20.077 -18.332 11.796 1.00 59.31 182 THR A C 1
ATOM 1483 O O . THR A 1 182 ? -20.743 -19.066 12.506 1.00 59.31 182 THR A O 1
ATOM 1486 N N . ALA A 1 183 ? -18.932 -18.729 11.231 1.00 58.09 183 ALA A N 1
ATOM 1487 C CA . ALA A 1 183 ? -18.414 -20.101 11.330 1.00 58.09 183 ALA A CA 1
ATOM 1488 C C . ALA A 1 183 ? -17.783 -20.452 12.696 1.00 58.09 183 ALA A C 1
ATOM 1490 O O . ALA A 1 183 ? -17.509 -21.616 12.963 1.00 58.09 183 ALA A O 1
ATOM 1491 N N . GLY A 1 184 ? -17.511 -19.449 13.539 1.00 53.22 184 GLY A N 1
ATOM 1492 C CA . GLY A 1 184 ? -16.974 -19.617 14.897 1.00 53.22 184 GLY A CA 1
ATOM 1493 C C . GLY A 1 184 ? -18.018 -19.529 16.018 1.00 53.22 184 GLY A C 1
ATOM 1494 O O . GLY A 1 184 ? -17.630 -19.368 17.174 1.00 53.22 184 GLY A O 1
ATOM 1495 N N . LYS A 1 185 ? -19.311 -19.558 15.679 1.00 47.88 185 LYS A N 1
ATOM 1496 C CA . LYS A 1 185 ? -20.437 -19.691 16.614 1.00 47.88 185 LYS A CA 1
ATOM 1497 C C . LYS A 1 185 ? -21.096 -21.045 16.411 1.00 47.88 185 LYS A C 1
ATOM 1499 O O . LYS A 1 185 ? -21.564 -21.595 17.428 1.00 47.88 185 LYS A O 1
#